Protein AF-A0A257AR77-F1 (afdb_monomer)

Nearest PDB structures (foldseek):
  7zli-assembly1_A  TM=6.800E-01  e=1.436E-01  Caenorhabditis elegans
  7zlh-assembly1_A  TM=7.516E-01  e=3.442E-01  Caenorhabditis elegans
  7zlj-assembly1_A  TM=3.768E-01  e=1.154E-01  Caenorhabditis elegans

Structure (mmCIF, N/CA/C/O backbone):
data_AF-A0A257AR77-F1
#
_entry.id   AF-A0A257AR77-F1
#
loop_
_atom_site.group_PDB
_atom_site.id
_atom_site.type_symbol
_atom_site.label_atom_id
_atom_site.label_alt_id
_atom_site.label_comp_id
_atom_site.label_asym_id
_atom_site.label_entity_id
_atom_site.label_seq_id
_atom_site.pdbx_PDB_ins_code
_atom_site.Cartn_x
_atom_site.Cartn_y
_atom_site.Cartn_z
_atom_site.occupancy
_atom_site.B_iso_or_equiv
_atom_site.auth_seq_id
_atom_site.auth_comp_id
_atom_site.auth_asym_id
_atom_site.auth_atom_id
_atom_site.pdbx_PDB_model_num
ATOM 1 N N . MET A 1 1 ? 0.655 13.328 -19.949 1.00 50.12 1 MET A N 1
ATOM 2 C CA . MET A 1 1 ? 2.064 13.568 -19.565 1.00 50.12 1 MET A CA 1
ATOM 3 C C . MET A 1 1 ? 2.937 12.771 -20.521 1.00 50.12 1 MET A C 1
ATOM 5 O O . MET A 1 1 ? 2.830 11.555 -20.526 1.00 50.12 1 MET A O 1
ATOM 9 N N . LEU A 1 2 ? 3.722 13.430 -21.378 1.00 54.78 2 LEU A N 1
ATOM 10 C CA . LEU A 1 2 ? 4.566 12.754 -22.373 1.00 54.78 2 LEU A CA 1
ATOM 11 C C . LEU A 1 2 ? 5.847 12.238 -21.695 1.00 54.78 2 LEU A C 1
ATOM 13 O O . LEU A 1 2 ? 6.834 12.958 -21.584 1.00 54.78 2 LEU A O 1
ATOM 17 N N . ASN A 1 3 ? 5.820 10.978 -21.252 1.00 62.72 3 ASN A N 1
ATOM 18 C CA . ASN A 1 3 ? 6.951 10.233 -20.671 1.00 62.72 3 ASN A CA 1
ATOM 19 C C . ASN A 1 3 ? 8.010 9.843 -21.728 1.00 62.72 3 ASN A C 1
ATOM 21 O O . ASN A 1 3 ? 8.467 8.706 -21.778 1.00 62.72 3 ASN A O 1
ATOM 25 N N . LEU A 1 4 ? 8.360 10.750 -22.643 1.00 64.25 4 LEU A N 1
ATOM 26 C CA . LEU A 1 4 ? 9.229 10.424 -23.780 1.00 64.25 4 LEU A CA 1
ATOM 27 C C . LEU A 1 4 ? 10.723 10.585 -23.484 1.00 64.25 4 LEU A C 1
ATOM 29 O O . LEU A 1 4 ? 11.527 9.911 -24.128 1.00 64.25 4 LEU A O 1
ATOM 33 N N . GLY A 1 5 ? 11.103 11.411 -22.502 1.00 71.50 5 GLY A N 1
ATOM 34 C CA . GLY A 1 5 ? 12.502 11.608 -22.098 1.00 71.50 5 GLY A CA 1
ATOM 35 C C . GLY A 1 5 ? 13.462 11.794 -23.286 1.00 71.50 5 GLY A C 1
ATOM 36 O O . GLY A 1 5 ? 13.094 12.335 -24.329 1.00 71.50 5 GLY A O 1
ATOM 37 N N . ALA A 1 6 ? 14.691 11.287 -23.162 1.00 66.19 6 ALA A N 1
ATOM 38 C CA . ALA A 1 6 ? 15.678 11.290 -24.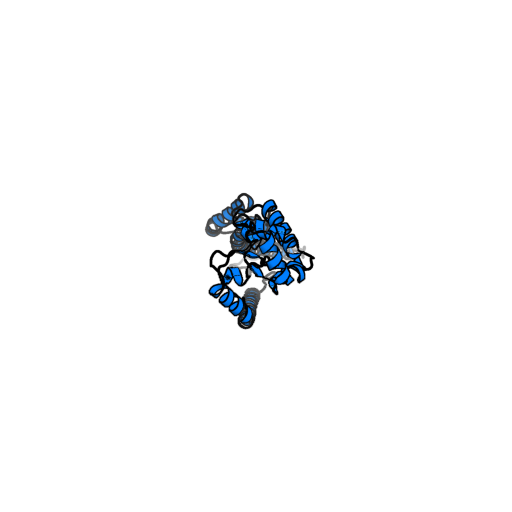250 1.00 66.19 6 ALA A CA 1
ATOM 39 C C . ALA A 1 6 ? 15.299 10.369 -25.433 1.00 66.19 6 ALA A C 1
ATOM 41 O O . ALA A 1 6 ? 15.779 10.555 -26.554 1.00 66.19 6 ALA A O 1
ATOM 42 N N . LEU A 1 7 ? 14.407 9.395 -25.212 1.00 77.44 7 LEU A N 1
ATOM 43 C CA . LEU A 1 7 ? 13.940 8.472 -26.251 1.00 77.44 7 LEU A CA 1
ATOM 44 C C . LEU A 1 7 ? 13.102 9.182 -27.321 1.00 77.44 7 LEU A C 1
ATOM 46 O O . LEU A 1 7 ? 13.004 8.667 -28.433 1.00 77.44 7 LEU A O 1
ATOM 50 N N . PHE A 1 8 ? 12.575 10.379 -27.031 1.00 78.00 8 PHE A N 1
ATOM 51 C CA . PHE A 1 8 ? 11.872 11.227 -27.998 1.00 78.00 8 PHE A CA 1
ATOM 52 C C . PHE A 1 8 ? 12.654 11.420 -29.302 1.00 78.00 8 PHE A C 1
ATOM 54 O O . PHE A 1 8 ? 12.087 11.331 -30.387 1.00 78.00 8 PHE A O 1
ATOM 61 N N . PHE A 1 9 ? 13.964 11.658 -29.199 1.00 79.88 9 PHE A N 1
ATOM 62 C CA . PHE A 1 9 ? 14.814 11.948 -30.355 1.00 79.88 9 PHE A CA 1
ATOM 63 C C . PHE A 1 9 ? 15.339 10.678 -31.031 1.00 79.88 9 PHE A C 1
ATOM 65 O O . PHE A 1 9 ? 15.527 10.646 -32.247 1.00 79.88 9 PHE A O 1
ATOM 72 N N . LEU A 1 10 ? 15.553 9.612 -30.256 1.00 84.00 10 LEU A N 1
ATOM 73 C CA . LEU A 1 10 ? 16.121 8.358 -30.753 1.00 84.00 10 LEU A CA 1
ATOM 74 C C . LEU A 1 10 ? 15.071 7.464 -31.420 1.00 84.00 10 LEU A C 1
ATOM 76 O O . LEU A 1 10 ? 15.381 6.775 -32.392 1.00 84.00 10 LEU A O 1
ATOM 80 N N . LEU A 1 11 ? 13.825 7.494 -30.945 1.00 88.19 11 LEU A N 1
ATOM 81 C CA . LEU A 1 11 ? 12.761 6.625 -31.438 1.00 88.19 11 LEU A CA 1
ATOM 82 C C . LEU A 1 11 ? 12.421 6.862 -32.924 1.00 88.19 11 LEU A C 1
ATOM 84 O O . LEU A 1 11 ? 12.428 5.880 -33.667 1.00 88.19 11 LEU A O 1
ATOM 88 N N . PRO A 1 12 ? 12.167 8.094 -33.416 1.00 89.19 12 PRO A N 1
ATOM 89 C CA . PRO A 1 12 ? 11.829 8.307 -34.825 1.00 89.19 12 PRO A CA 1
ATOM 90 C C . PRO A 1 12 ? 12.939 7.829 -35.764 1.00 89.19 12 PRO A C 1
ATOM 92 O O . PRO A 1 12 ? 12.675 7.173 -36.773 1.00 89.19 12 PRO A O 1
ATOM 95 N N . LEU A 1 13 ? 14.196 8.100 -35.400 1.00 87.19 13 LEU A N 1
ATOM 96 C CA . LEU A 1 13 ? 15.356 7.688 -36.181 1.00 87.19 13 LEU A CA 1
ATOM 97 C C . LEU A 1 13 ? 15.526 6.163 -36.174 1.00 87.19 13 LEU A C 1
ATOM 99 O O . LEU A 1 13 ? 15.672 5.557 -37.236 1.00 87.19 13 LEU A O 1
ATOM 103 N N . GLY A 1 14 ? 15.443 5.539 -34.999 1.00 85.88 14 GLY A N 1
ATOM 104 C CA . GLY A 1 14 ? 15.524 4.089 -34.836 1.00 85.88 14 GLY A CA 1
ATOM 105 C C . GLY A 1 14 ? 14.415 3.360 -35.582 1.00 85.88 14 GLY A C 1
ATOM 106 O O . GLY A 1 14 ? 14.674 2.395 -36.300 1.00 85.88 14 GLY A O 1
ATOM 107 N N . PHE A 1 15 ? 13.187 3.870 -35.500 1.00 89.94 15 PHE A N 1
ATOM 108 C CA . PHE A 1 15 ? 12.038 3.333 -36.219 1.00 89.94 15 PHE A CA 1
ATOM 109 C C . PHE A 1 15 ? 12.245 3.406 -37.737 1.00 89.94 15 PHE A C 1
ATOM 111 O O . PHE A 1 15 ? 12.123 2.387 -38.415 1.00 89.94 15 PHE A O 1
ATOM 118 N N . LEU A 1 16 ? 12.624 4.570 -38.280 1.00 90.12 16 LEU A N 1
ATOM 119 C CA . LEU A 1 16 ? 12.841 4.758 -39.723 1.00 90.12 16 LEU A CA 1
ATOM 120 C C . LEU A 1 16 ? 13.979 3.896 -40.283 1.00 90.12 16 LEU A C 1
ATOM 122 O O . LEU A 1 16 ? 13.919 3.487 -41.444 1.00 90.12 16 LEU A O 1
ATOM 126 N N . LYS A 1 17 ? 15.017 3.630 -39.484 1.00 88.00 17 LYS A N 1
ATOM 127 C CA . LYS A 1 17 ? 16.171 2.813 -39.892 1.00 88.00 17 LYS A CA 1
ATOM 128 C C . LYS A 1 17 ? 15.991 1.320 -39.649 1.00 88.00 17 LYS A C 1
ATOM 130 O O . LYS A 1 17 ? 16.752 0.525 -40.191 1.00 88.00 17 LYS A O 1
ATOM 135 N N . SER A 1 18 ? 14.962 0.930 -38.909 1.00 88.31 18 SER A N 1
ATOM 136 C CA . SER A 1 18 ? 14.670 -0.471 -38.638 1.00 88.31 18 SER A CA 1
ATOM 137 C C . SER A 1 18 ? 13.977 -1.172 -39.808 1.00 88.31 18 SER A C 1
ATOM 139 O O . SER A 1 18 ? 13.156 -0.604 -40.542 1.00 88.31 18 SER A O 1
ATOM 141 N N . ALA A 1 19 ? 14.273 -2.466 -39.954 1.00 87.81 19 ALA A N 1
ATOM 142 C CA . ALA A 1 19 ? 13.650 -3.325 -40.953 1.00 87.81 19 ALA A CA 1
ATOM 143 C C . ALA A 1 19 ? 12.115 -3.321 -40.823 1.00 87.81 19 ALA A C 1
ATOM 145 O O . ALA A 1 19 ? 11.563 -3.203 -39.727 1.00 87.81 19 ALA A O 1
ATOM 146 N N . ARG A 1 20 ? 11.401 -3.508 -41.944 1.00 89.00 20 ARG A N 1
ATOM 147 C CA . ARG A 1 20 ? 9.923 -3.507 -41.974 1.00 89.00 20 ARG A CA 1
ATOM 148 C C . ARG A 1 20 ? 9.318 -4.480 -40.956 1.00 89.00 20 ARG A C 1
ATOM 150 O O . ARG A 1 20 ? 8.348 -4.126 -40.300 1.00 89.00 20 ARG A O 1
ATOM 157 N N . ARG A 1 21 ? 9.914 -5.667 -40.789 1.00 88.50 21 ARG A N 1
ATOM 158 C CA . ARG A 1 21 ? 9.476 -6.670 -39.802 1.00 88.50 21 ARG A CA 1
ATOM 159 C C . ARG A 1 21 ? 9.545 -6.136 -38.365 1.00 88.50 21 ARG A C 1
ATOM 161 O O . ARG A 1 21 ? 8.566 -6.250 -37.641 1.00 88.50 21 ARG A O 1
ATOM 168 N N . ALA A 1 22 ? 10.651 -5.490 -37.990 1.00 86.31 22 ALA A N 1
ATOM 169 C CA . ALA A 1 22 ? 10.834 -4.906 -36.658 1.00 86.31 22 ALA A CA 1
ATOM 170 C C . ALA A 1 22 ? 9.856 -3.751 -36.394 1.00 86.31 22 ALA A C 1
ATOM 172 O O . ALA A 1 22 ? 9.274 -3.667 -35.318 1.00 86.31 22 ALA A O 1
ATOM 173 N N . ARG A 1 23 ? 9.604 -2.902 -37.401 1.00 91.19 23 ARG A N 1
ATOM 174 C CA . ARG A 1 23 ? 8.588 -1.845 -37.301 1.00 91.19 23 ARG A CA 1
ATOM 175 C C . ARG A 1 23 ? 7.192 -2.412 -37.069 1.00 91.19 23 ARG A C 1
ATOM 177 O O . ARG A 1 23 ? 6.511 -1.953 -36.164 1.00 91.19 23 ARG A O 1
ATOM 184 N N . VAL A 1 24 ? 6.784 -3.410 -37.858 1.00 92.81 24 VAL A N 1
ATOM 185 C CA . VAL A 1 24 ? 5.467 -4.058 -37.719 1.00 92.81 24 VAL A CA 1
ATOM 186 C C . VAL A 1 24 ? 5.322 -4.714 -36.345 1.00 92.81 24 VAL A C 1
ATOM 188 O O . VAL A 1 24 ? 4.290 -4.542 -35.708 1.00 92.81 24 VAL A O 1
ATOM 191 N N . PHE A 1 25 ? 6.367 -5.385 -35.856 1.00 92.69 25 PHE A N 1
ATOM 192 C CA . PHE A 1 25 ? 6.389 -5.964 -34.511 1.00 92.69 25 PHE A CA 1
ATOM 193 C C . PHE A 1 25 ? 6.273 -4.909 -33.396 1.00 92.69 25 PHE A C 1
ATOM 195 O O . PHE A 1 25 ? 5.660 -5.168 -32.368 1.00 92.69 25 PHE A O 1
ATOM 202 N N . TYR A 1 26 ? 6.826 -3.710 -33.600 1.00 93.12 26 TYR A N 1
ATOM 203 C CA . TYR A 1 26 ? 6.774 -2.614 -32.630 1.00 93.12 26 TYR A CA 1
ATOM 204 C C . TYR A 1 26 ? 5.416 -1.891 -32.576 1.00 93.12 26 TYR A C 1
ATOM 206 O O . TYR A 1 26 ? 5.071 -1.317 -31.542 1.00 93.12 26 TYR A O 1
ATOM 214 N N . LEU A 1 27 ? 4.626 -1.910 -33.658 1.00 93.38 27 LEU A N 1
ATOM 215 C CA . LEU A 1 27 ? 3.370 -1.148 -33.753 1.00 93.38 27 LEU A CA 1
ATOM 216 C C . LEU A 1 27 ? 2.380 -1.391 -32.597 1.00 93.38 27 LEU A C 1
ATOM 218 O O . LEU A 1 27 ? 1.857 -0.398 -32.093 1.00 93.38 27 LEU A O 1
ATOM 222 N N . PRO A 1 28 ? 2.135 -2.628 -32.118 1.00 93.94 28 PRO A N 1
ATOM 223 C CA . PRO A 1 28 ? 1.262 -2.856 -30.965 1.00 93.94 28 PRO A CA 1
ATOM 224 C C . PRO A 1 28 ? 1.742 -2.141 -29.694 1.00 93.94 28 PRO A C 1
ATOM 226 O O . PRO A 1 28 ? 0.934 -1.619 -28.935 1.00 93.94 28 PRO A O 1
ATOM 229 N N . PHE A 1 29 ? 3.054 -2.047 -29.475 1.00 92.38 29 PHE A N 1
ATOM 230 C CA . PHE A 1 29 ? 3.634 -1.383 -28.304 1.00 92.38 29 PHE A CA 1
ATOM 231 C C . PHE A 1 29 ? 3.566 0.139 -28.417 1.00 92.38 29 PHE A C 1
ATOM 233 O O . PHE A 1 29 ? 3.305 0.826 -27.431 1.00 92.38 29 PHE A O 1
ATOM 240 N N . LEU A 1 30 ? 3.751 0.675 -29.626 1.00 92.00 30 LEU A N 1
ATOM 241 C CA . LEU A 1 30 ? 3.503 2.091 -29.895 1.00 92.00 30 LEU A CA 1
ATOM 242 C C . LEU A 1 30 ? 2.022 2.440 -29.704 1.00 92.00 30 LEU A C 1
ATOM 244 O O . LEU A 1 30 ? 1.707 3.480 -29.133 1.00 92.00 30 LEU A O 1
ATOM 248 N N . LEU A 1 31 ? 1.118 1.555 -30.132 1.00 92.62 31 LEU A N 1
ATOM 249 C CA . LEU A 1 31 ? -0.313 1.696 -29.885 1.00 92.62 31 LEU A CA 1
ATOM 250 C C . LEU A 1 31 ? -0.611 1.700 -28.381 1.00 92.62 31 LEU A C 1
ATOM 252 O O . LEU A 1 31 ? -1.329 2.584 -27.926 1.00 92.62 31 LEU A O 1
ATOM 256 N N . LEU A 1 32 ? -0.019 0.788 -27.600 1.00 90.38 32 LEU A N 1
ATOM 257 C CA . LEU A 1 32 ? -0.147 0.782 -26.137 1.00 90.38 32 LEU A CA 1
ATOM 258 C C . LEU A 1 32 ? 0.319 2.102 -25.514 1.00 90.38 32 LEU A C 1
ATOM 260 O O . LEU A 1 32 ? -0.367 2.628 -24.643 1.00 90.38 32 LEU A O 1
ATOM 264 N N . PHE A 1 33 ? 1.433 2.673 -25.981 1.00 89.81 33 PHE A N 1
ATOM 2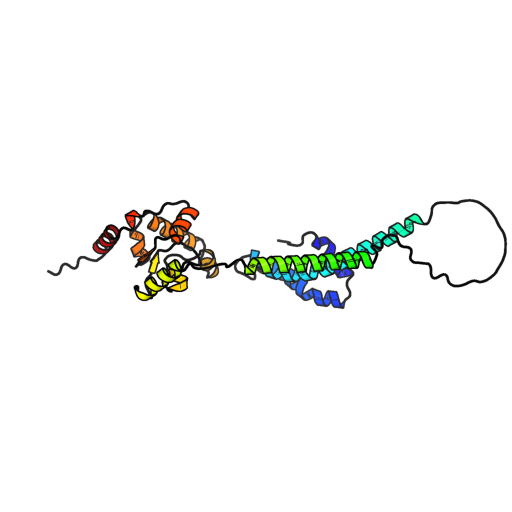65 C CA . PHE A 1 33 ? 1.893 3.989 -25.529 1.00 89.81 33 PHE A CA 1
ATOM 266 C C . PHE A 1 33 ? 0.883 5.095 -25.835 1.00 89.81 33 PHE A C 1
ATOM 268 O O . PHE A 1 33 ? 0.574 5.901 -24.957 1.00 89.81 33 PHE A O 1
ATOM 275 N N . VAL A 1 34 ? 0.354 5.139 -27.060 1.00 90.56 34 VAL A N 1
ATOM 276 C CA . VAL A 1 34 ? -0.656 6.134 -27.438 1.00 90.56 34 VAL A CA 1
ATOM 277 C C . VAL A 1 34 ? -1.893 5.964 -26.562 1.00 90.56 34 VAL A C 1
ATOM 279 O O . VAL A 1 34 ? -2.296 6.909 -25.890 1.00 90.56 34 VAL A O 1
ATOM 282 N N . LEU A 1 35 ? -2.442 4.752 -26.477 1.00 90.69 35 LEU A N 1
ATOM 283 C CA . LEU A 1 35 ? -3.621 4.468 -25.663 1.00 90.69 35 LEU A CA 1
ATOM 284 C C . LEU A 1 35 ? -3.402 4.836 -24.191 1.00 90.69 35 LEU A C 1
ATOM 286 O O . LEU A 1 35 ? -4.248 5.502 -23.608 1.00 90.69 35 LEU A O 1
ATOM 290 N N . ALA A 1 36 ? -2.254 4.497 -23.603 1.00 89.25 36 ALA A N 1
ATOM 291 C CA . ALA A 1 36 ? -1.936 4.818 -22.211 1.00 89.25 36 ALA A CA 1
ATOM 292 C C . ALA A 1 36 ? -1.730 6.323 -21.943 1.00 89.25 36 ALA A C 1
ATOM 294 O O . ALA A 1 36 ? -1.759 6.743 -20.787 1.00 89.25 36 ALA A O 1
ATOM 295 N N . ASN A 1 37 ? -1.553 7.159 -22.972 1.00 87.50 37 ASN A N 1
ATOM 296 C CA . ASN A 1 37 ? -1.551 8.618 -22.812 1.00 87.50 37 ASN A CA 1
ATOM 297 C C . ASN A 1 37 ? -2.961 9.230 -22.809 1.00 87.50 37 ASN A C 1
ATOM 299 O O . ASN A 1 37 ? -3.139 10.298 -22.226 1.00 87.50 37 ASN A O 1
ATOM 303 N N . PHE A 1 38 ? -3.941 8.579 -23.446 1.00 88.31 38 PHE A N 1
ATOM 304 C CA . PHE A 1 38 ? -5.292 9.127 -23.636 1.00 88.31 38 PHE A CA 1
ATOM 305 C C . PHE A 1 38 ? -6.376 8.416 -22.820 1.00 88.31 38 PHE A C 1
ATOM 307 O O . PHE A 1 38 ? -7.412 9.009 -22.534 1.00 88.31 38 PHE A O 1
ATOM 314 N N . VAL A 1 39 ? -6.149 7.165 -22.421 1.00 89.38 39 VAL A N 1
ATOM 315 C CA . VAL A 1 39 ? -7.108 6.335 -21.690 1.00 89.38 39 VAL A CA 1
ATOM 316 C C . VAL A 1 39 ? -6.550 6.011 -20.313 1.00 89.38 39 VAL A C 1
ATOM 318 O O . VAL A 1 39 ? -5.437 5.506 -20.178 1.00 89.38 39 VAL A O 1
ATOM 321 N N . LYS A 1 40 ? -7.335 6.286 -19.272 1.00 84.25 40 LYS A N 1
ATOM 322 C CA . LYS A 1 40 ? -7.028 5.912 -17.890 1.00 84.25 40 LYS A CA 1
ATOM 323 C C . LYS A 1 40 ? -7.493 4.473 -17.648 1.00 84.25 40 LYS A C 1
ATOM 325 O O . LYS A 1 40 ? -8.689 4.236 -17.514 1.00 84.25 40 LYS A O 1
ATOM 330 N N . PHE A 1 41 ? -6.555 3.524 -17.617 1.00 83.69 41 PHE A N 1
ATOM 331 C CA . PHE A 1 41 ? -6.870 2.092 -17.506 1.00 83.69 41 PHE A CA 1
ATOM 332 C C . PHE A 1 41 ? -7.085 1.615 -16.066 1.00 83.69 41 PHE A C 1
ATOM 334 O O . PHE A 1 41 ? -7.711 0.581 -15.857 1.00 83.69 41 PHE A O 1
ATOM 341 N N . GLN A 1 42 ? -6.575 2.350 -15.074 1.00 80.06 42 GLN A N 1
ATOM 342 C CA . GLN A 1 42 ? -6.751 2.042 -13.652 1.00 80.06 42 GLN A CA 1
ATOM 343 C C . GLN A 1 42 ? -7.280 3.275 -12.899 1.00 80.06 42 GLN A C 1
ATOM 345 O O . GLN A 1 42 ? -7.104 4.403 -13.369 1.00 80.06 42 GLN A O 1
ATOM 350 N N . PRO A 1 43 ? -7.928 3.110 -11.729 1.00 76.12 43 PRO A N 1
ATOM 351 C CA . PRO A 1 43 ? -8.472 4.223 -10.946 1.00 76.12 43 PRO A CA 1
ATOM 352 C C . PRO A 1 43 ? -7.447 5.310 -10.614 1.00 76.12 43 PRO A C 1
ATOM 354 O O . PRO A 1 43 ? -7.824 6.473 -10.451 1.00 76.12 43 PRO A O 1
ATOM 357 N N . TRP A 1 44 ? -6.156 4.981 -10.563 1.00 72.88 44 TRP A N 1
ATOM 358 C CA . TRP A 1 44 ? -5.072 5.934 -10.356 1.00 72.88 44 TRP A CA 1
ATOM 359 C C . TRP A 1 44 ? -4.410 6.297 -11.689 1.00 72.88 44 TRP A C 1
ATOM 361 O O . TRP A 1 44 ? -4.081 5.436 -12.492 1.00 72.88 44 TRP A O 1
ATOM 371 N N . CYS A 1 45 ? -4.228 7.587 -11.978 1.00 70.75 45 CYS A N 1
ATOM 372 C CA . CYS A 1 45 ? -3.678 8.014 -13.273 1.00 70.75 45 CYS A CA 1
ATOM 373 C C . CYS A 1 45 ? -2.216 7.583 -13.482 1.00 70.75 45 CYS A C 1
ATOM 375 O O . CYS A 1 45 ? -1.798 7.367 -14.618 1.00 70.75 45 CYS A O 1
ATOM 377 N N . PHE A 1 46 ? -1.451 7.433 -12.399 1.00 74.62 46 PHE A N 1
ATOM 378 C CA . PHE A 1 46 ? -0.048 7.026 -12.450 1.00 74.62 46 PHE A CA 1
ATOM 379 C C . PHE A 1 46 ? 0.126 5.536 -12.786 1.00 74.62 46 PHE A C 1
ATOM 381 O O . PHE A 1 46 ? 1.154 5.136 -13.328 1.00 74.62 46 PHE A O 1
ATOM 388 N N . ASP A 1 47 ? -0.901 4.714 -12.572 1.00 80.06 47 ASP A N 1
ATOM 389 C CA . ASP A 1 47 ? -0.859 3.277 -12.855 1.00 80.06 47 ASP A CA 1
ATOM 390 C C . ASP A 1 47 ? -0.719 2.939 -14.348 1.00 80.06 47 ASP A C 1
ATOM 392 O O . ASP A 1 47 ? -0.256 1.849 -14.700 1.00 80.06 47 ASP A O 1
ATOM 396 N N . ASN A 1 48 ? -1.021 3.889 -15.243 1.00 87.19 48 ASN A N 1
ATOM 397 C CA . ASN A 1 48 ? -0.718 3.755 -16.669 1.00 87.19 48 ASN A CA 1
ATOM 398 C C . ASN A 1 48 ? 0.789 3.527 -16.930 1.00 87.19 48 ASN A C 1
ATOM 400 O O . ASN A 1 48 ? 1.155 3.024 -17.994 1.00 87.19 48 ASN A O 1
ATOM 404 N N . TYR A 1 49 ? 1.666 3.810 -15.957 1.00 83.19 49 TYR A N 1
ATOM 405 C CA . TYR A 1 49 ? 3.094 3.489 -16.015 1.00 83.19 49 TYR A CA 1
ATOM 406 C C . TYR A 1 49 ? 3.390 2.007 -16.278 1.00 83.19 49 TYR A C 1
ATOM 408 O O . TYR A 1 49 ? 4.327 1.691 -17.011 1.00 83.19 49 TYR A O 1
ATOM 416 N N . LYS A 1 50 ? 2.543 1.088 -15.796 1.00 85.56 50 LYS A N 1
ATOM 417 C CA . LYS A 1 50 ? 2.681 -0.355 -16.071 1.00 85.56 50 LYS A CA 1
ATOM 418 C C . LYS A 1 50 ? 2.586 -0.659 -17.574 1.00 85.56 50 LYS A C 1
ATOM 420 O O . LYS A 1 50 ? 3.300 -1.518 -18.090 1.00 85.56 50 LYS A O 1
ATOM 425 N N . MET A 1 51 ? 1.761 0.096 -18.302 1.00 87.00 51 MET A N 1
ATOM 426 C CA . MET A 1 51 ? 1.630 -0.018 -19.760 1.00 87.00 51 MET A CA 1
ATOM 427 C C . MET A 1 51 ? 2.830 0.615 -20.475 1.00 87.00 51 MET A C 1
ATOM 429 O O . MET A 1 51 ? 3.347 0.049 -21.440 1.00 87.00 51 MET A O 1
ATOM 433 N N . PHE A 1 52 ? 3.331 1.745 -19.963 1.00 87.44 52 PHE A N 1
ATOM 434 C CA . PHE A 1 52 ? 4.527 2.394 -20.504 1.00 87.44 52 PHE A CA 1
ATOM 435 C C . PHE A 1 52 ? 5.785 1.530 -20.381 1.00 87.44 52 PHE A C 1
ATOM 437 O O . PHE A 1 52 ? 6.638 1.607 -21.262 1.00 87.44 52 PHE A O 1
ATOM 444 N N . LEU A 1 53 ? 5.884 0.663 -19.367 1.00 87.62 53 LEU A N 1
ATOM 445 C CA . LEU A 1 53 ? 7.020 -0.249 -19.193 1.00 87.62 53 LEU A CA 1
ATOM 446 C C . LEU A 1 53 ? 7.247 -1.150 -20.421 1.00 87.62 53 LEU A C 1
ATOM 448 O O . LEU A 1 53 ? 8.375 -1.295 -20.893 1.00 87.62 53 LEU A O 1
ATOM 452 N N . HIS A 1 54 ? 6.169 -1.696 -20.987 1.00 89.44 54 HIS A N 1
ATOM 453 C CA . HIS A 1 54 ? 6.222 -2.578 -22.157 1.00 89.44 54 HIS A CA 1
ATOM 454 C C . HIS A 1 54 ? 6.693 -1.829 -23.409 1.00 89.44 54 HIS A C 1
ATOM 456 O O . HIS A 1 54 ? 7.521 -2.321 -24.177 1.00 89.44 54 HIS A O 1
ATOM 462 N N . TRP A 1 55 ? 6.195 -0.606 -23.598 1.00 91.50 55 TRP A N 1
ATOM 463 C CA . TRP A 1 55 ? 6.646 0.270 -24.675 1.00 91.50 55 TRP A CA 1
ATOM 464 C C . TRP A 1 55 ? 8.112 0.684 -24.505 1.00 91.50 55 TRP A C 1
ATOM 466 O O . TRP A 1 55 ? 8.875 0.645 -25.475 1.00 91.50 55 TRP A O 1
ATOM 476 N N . HIS A 1 56 ? 8.530 1.039 -23.289 1.00 88.56 56 HIS A N 1
ATOM 477 C CA . HIS A 1 56 ? 9.909 1.413 -22.991 1.00 88.56 56 HIS A CA 1
ATOM 478 C C . HIS A 1 56 ? 10.884 0.276 -23.30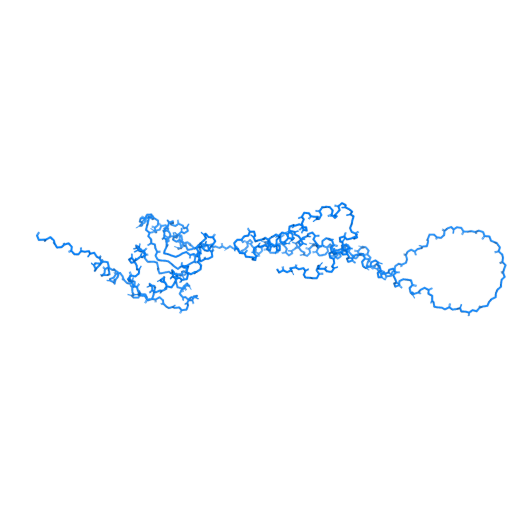0 1.00 88.56 56 HIS A C 1
ATOM 480 O O . HIS A 1 56 ? 11.885 0.523 -23.973 1.00 88.56 56 HIS A O 1
ATOM 486 N N . ALA A 1 57 ? 10.564 -0.958 -22.899 1.00 88.00 57 ALA A N 1
ATOM 487 C CA . ALA A 1 57 ? 11.415 -2.124 -23.127 1.00 88.00 57 ALA A CA 1
ATOM 488 C C . ALA A 1 57 ? 11.797 -2.296 -24.610 1.00 88.00 57 ALA A C 1
ATOM 490 O O . ALA A 1 57 ? 12.971 -2.474 -24.932 1.00 88.00 57 ALA A O 1
ATOM 491 N N . LEU A 1 58 ? 10.837 -2.163 -25.534 1.00 87.81 58 LEU A N 1
ATOM 492 C CA . LEU A 1 58 ? 11.133 -2.269 -26.969 1.00 87.81 58 LEU A CA 1
ATOM 493 C C . LEU A 1 58 ? 11.687 -0.983 -27.582 1.00 87.81 58 LEU A C 1
ATOM 495 O O . LEU A 1 58 ? 12.444 -1.028 -28.552 1.00 87.81 58 LEU A O 1
ATOM 499 N N . THR A 1 59 ? 11.338 0.173 -27.024 1.00 89.75 59 THR A N 1
ATOM 500 C CA . THR A 1 59 ? 11.847 1.461 -27.505 1.00 89.75 59 THR A CA 1
ATOM 501 C C . THR A 1 59 ? 13.355 1.577 -27.296 1.00 89.75 59 THR A C 1
ATOM 503 O O . THR A 1 59 ? 14.033 2.130 -28.157 1.00 89.75 59 THR A O 1
ATOM 506 N N . VAL A 1 60 ? 13.908 0.990 -26.227 1.00 88.12 60 VAL A N 1
ATOM 507 C CA . VAL A 1 60 ? 15.366 0.923 -26.009 1.00 88.12 60 VAL A CA 1
ATOM 508 C C . VAL A 1 60 ? 16.072 0.145 -27.129 1.00 88.12 60 VAL A C 1
ATOM 510 O O . VAL A 1 60 ? 17.144 0.552 -27.574 1.00 88.12 60 VAL A O 1
ATOM 513 N N . VAL A 1 61 ? 15.449 -0.913 -27.662 1.00 86.25 61 VAL A N 1
ATOM 514 C CA . VAL A 1 61 ? 15.993 -1.685 -28.795 1.00 86.25 61 VAL A CA 1
ATOM 515 C C . VAL A 1 61 ? 16.005 -0.856 -30.084 1.00 86.25 61 VAL A C 1
ATOM 517 O O . VAL A 1 61 ? 16.978 -0.876 -30.828 1.00 86.25 61 VAL A O 1
ATOM 520 N N . LEU A 1 62 ? 14.955 -0.078 -30.362 1.00 85.94 62 LEU A N 1
ATOM 521 C CA . LEU A 1 62 ? 14.962 0.830 -31.518 1.00 85.94 62 LEU A CA 1
ATOM 522 C C . LEU A 1 62 ? 15.938 1.997 -31.326 1.00 85.94 62 LEU A C 1
ATOM 524 O O . LEU A 1 62 ? 16.603 2.414 -32.276 1.00 85.94 62 LEU A O 1
ATOM 528 N N . ALA A 1 63 ? 16.051 2.513 -30.104 1.00 86.88 63 ALA A N 1
ATOM 529 C CA . ALA A 1 63 ? 16.989 3.574 -29.773 1.00 86.88 63 ALA A CA 1
ATOM 530 C C . ALA A 1 63 ? 18.448 3.127 -29.971 1.00 86.88 63 ALA A C 1
ATOM 532 O O . ALA A 1 63 ? 19.249 3.913 -30.473 1.00 86.88 63 ALA A O 1
ATOM 533 N N . SER A 1 64 ? 18.792 1.867 -29.674 1.00 84.00 64 SER A N 1
ATOM 534 C CA . SER A 1 64 ? 20.137 1.341 -29.942 1.00 84.00 64 SER A CA 1
ATOM 535 C C . SER A 1 64 ? 20.451 1.285 -31.443 1.00 84.00 64 SER A C 1
ATOM 537 O O . SER A 1 64 ? 21.543 1.681 -31.849 1.00 84.00 64 SER A O 1
ATOM 539 N N . VAL A 1 65 ? 19.477 0.915 -32.287 1.00 84.56 65 VAL A N 1
ATOM 540 C CA . VAL A 1 65 ? 19.606 0.987 -33.757 1.00 84.56 65 VAL A CA 1
ATOM 541 C C . VAL A 1 65 ? 19.849 2.427 -34.219 1.00 84.56 65 VAL A C 1
ATOM 543 O O . VAL A 1 65 ? 20.689 2.663 -35.089 1.00 84.56 65 VAL A O 1
ATOM 546 N N . ALA A 1 66 ? 19.146 3.400 -33.629 1.00 84.75 66 ALA A N 1
ATOM 547 C CA . ALA A 1 66 ? 19.334 4.817 -33.934 1.00 84.75 66 ALA A CA 1
ATOM 548 C C . ALA A 1 66 ? 20.759 5.284 -33.611 1.00 84.75 66 ALA A C 1
ATOM 550 O O . ALA A 1 66 ? 21.414 5.896 -34.455 1.00 84.75 66 ALA A O 1
ATOM 551 N N . ILE A 1 67 ? 21.246 4.961 -32.409 1.00 83.50 67 ILE A N 1
ATOM 552 C CA . ILE A 1 67 ? 22.593 5.312 -31.946 1.00 83.50 67 ILE A CA 1
ATOM 553 C C . ILE A 1 67 ? 23.650 4.677 -32.855 1.00 83.50 67 ILE A C 1
ATOM 555 O O . ILE A 1 67 ? 24.552 5.376 -33.316 1.00 83.50 67 ILE A O 1
ATOM 559 N N . PHE A 1 68 ? 23.510 3.387 -33.174 1.00 81.56 68 PHE A N 1
ATOM 560 C CA . PHE A 1 68 ? 24.436 2.682 -34.062 1.00 81.56 68 PHE A CA 1
ATOM 561 C C . PHE A 1 68 ? 24.497 3.328 -35.452 1.00 81.56 68 PHE A C 1
ATOM 563 O O . PHE A 1 68 ? 25.576 3.556 -35.995 1.00 81.56 68 PHE A O 1
ATOM 570 N N . TRP A 1 69 ? 23.341 3.698 -36.010 1.00 81.25 69 TRP A N 1
ATOM 571 C CA . TRP A 1 69 ? 23.275 4.364 -37.309 1.00 81.25 69 TRP A CA 1
ATOM 572 C C . TRP A 1 69 ? 23.941 5.749 -37.307 1.00 81.25 69 TRP A C 1
ATOM 574 O O . TRP A 1 69 ? 24.625 6.108 -38.268 1.00 81.25 69 TRP A O 1
ATOM 584 N N . VAL A 1 70 ? 23.755 6.538 -36.241 1.00 82.12 70 VAL A N 1
ATOM 585 C CA . VAL A 1 70 ? 24.419 7.846 -36.097 1.00 82.12 70 VAL A CA 1
ATOM 586 C C . VAL A 1 70 ? 25.930 7.669 -35.977 1.00 82.12 70 VAL A C 1
ATOM 588 O O . VAL A 1 70 ? 26.669 8.376 -36.662 1.00 82.12 70 VAL A O 1
ATOM 591 N N . ALA A 1 71 ? 26.386 6.716 -35.161 1.00 76.94 71 ALA A N 1
ATOM 592 C CA . ALA A 1 71 ? 27.805 6.429 -34.972 1.00 76.94 71 ALA A CA 1
ATOM 593 C C . ALA A 1 71 ? 28.495 6.047 -36.294 1.00 76.94 71 ALA A C 1
ATOM 595 O O . ALA A 1 71 ? 29.525 6.630 -36.633 1.00 76.94 71 ALA A O 1
ATOM 596 N N . ASP A 1 72 ? 27.884 5.164 -37.092 1.00 75.31 72 ASP A N 1
ATOM 597 C CA . ASP A 1 72 ? 28.388 4.792 -38.422 1.00 75.31 72 ASP A CA 1
ATOM 598 C C . ASP A 1 72 ? 28.475 6.004 -39.371 1.00 75.31 72 ASP A C 1
ATOM 600 O O . ASP A 1 72 ? 29.468 6.213 -40.070 1.00 75.31 72 ASP A O 1
ATOM 604 N N . ARG A 1 73 ? 27.463 6.881 -39.364 1.00 74.06 73 ARG A N 1
ATOM 605 C CA . ARG A 1 73 ? 27.434 8.074 -40.227 1.00 74.06 73 ARG A CA 1
ATOM 606 C C . ARG A 1 73 ? 28.448 9.142 -39.846 1.00 74.06 73 ARG A C 1
ATOM 608 O O . ARG A 1 73 ? 29.008 9.775 -40.742 1.00 74.06 73 ARG A O 1
ATOM 615 N N . VAL A 1 74 ? 28.658 9.374 -38.554 1.00 73.19 74 VAL A N 1
ATOM 616 C CA . VAL A 1 74 ? 29.684 10.309 -38.074 1.00 73.19 74 VAL A CA 1
ATOM 617 C C . VAL A 1 74 ? 31.072 9.759 -38.395 1.00 73.19 74 VAL A C 1
ATOM 619 O O . VAL A 1 74 ? 31.898 10.495 -38.936 1.00 73.19 74 VAL A O 1
ATOM 622 N N . GLY A 1 75 ? 31.293 8.457 -38.190 1.00 62.84 75 GLY A N 1
ATOM 623 C CA . GLY A 1 75 ? 32.567 7.819 -38.513 1.00 62.84 75 GLY A CA 1
ATOM 624 C C . GLY A 1 75 ? 32.924 7.877 -40.001 1.00 62.84 75 GLY A C 1
ATOM 625 O O . GLY A 1 75 ? 34.049 8.224 -40.363 1.00 62.84 75 GLY A O 1
ATOM 626 N N . ASN A 1 76 ? 31.937 7.661 -40.874 1.00 57.22 76 ASN A N 1
ATOM 627 C CA . ASN A 1 76 ? 32.115 7.750 -42.325 1.00 57.22 76 ASN A CA 1
ATOM 628 C C . ASN A 1 76 ? 32.396 9.182 -42.829 1.00 57.22 76 ASN A C 1
ATOM 630 O O . ASN A 1 76 ? 33.030 9.352 -43.868 1.00 57.22 76 ASN A O 1
ATOM 634 N N . ARG A 1 77 ? 31.959 10.227 -42.109 1.00 54.91 77 ARG A N 1
ATOM 635 C CA . ARG A 1 77 ? 32.222 11.633 -42.478 1.00 54.91 77 ARG A CA 1
ATOM 636 C C . ARG A 1 77 ? 33.606 12.114 -42.054 1.00 54.91 77 ARG A C 1
ATOM 638 O O . ARG A 1 77 ? 34.239 12.847 -42.806 1.00 54.91 77 ARG A O 1
ATOM 645 N N . VAL A 1 78 ? 34.088 11.693 -40.887 1.00 51.97 78 VAL A N 1
ATOM 646 C CA . VAL A 1 78 ? 35.424 12.084 -40.407 1.00 51.97 78 VAL A CA 1
ATOM 647 C C . VAL A 1 78 ? 36.528 11.368 -41.193 1.00 51.97 78 VAL A C 1
ATOM 649 O O . VAL A 1 78 ? 37.529 11.993 -41.531 1.00 51.97 78 VAL A O 1
ATOM 652 N N . GLY A 1 79 ? 36.313 10.115 -41.614 1.00 46.59 79 GLY A N 1
ATOM 653 C CA . GLY A 1 79 ? 37.248 9.407 -42.502 1.00 46.59 79 GLY A CA 1
ATOM 654 C C . GLY A 1 79 ? 37.415 10.048 -43.889 1.00 46.59 79 GLY A C 1
ATOM 655 O O . GLY A 1 79 ? 38.489 9.963 -44.478 1.00 46.59 79 GLY A O 1
ATOM 656 N N . ALA A 1 80 ? 36.388 10.741 -44.393 1.00 49.94 80 ALA A N 1
ATOM 657 C CA . ALA A 1 80 ? 36.452 11.459 -45.668 1.00 49.94 80 ALA A CA 1
ATOM 658 C C . ALA A 1 80 ? 37.191 12.812 -45.573 1.00 49.94 80 ALA A C 1
ATOM 660 O O . ALA A 1 80 ? 37.725 13.280 -46.574 1.00 49.94 80 ALA A O 1
ATOM 661 N N . GLY A 1 81 ? 37.256 13.430 -44.387 1.00 41.69 81 GLY A N 1
ATOM 662 C CA . GLY A 1 81 ? 37.917 14.727 -44.171 1.00 41.69 81 GLY A CA 1
ATOM 663 C C . GLY A 1 81 ? 39.436 14.656 -43.968 1.00 41.69 81 GLY A C 1
ATOM 664 O O . GLY A 1 81 ? 40.117 15.664 -44.114 1.00 41.69 81 GLY A O 1
ATOM 665 N N . VAL A 1 82 ? 39.984 13.475 -43.665 1.00 48.00 82 VAL A N 1
ATOM 666 C CA . VAL A 1 82 ? 41.424 13.269 -43.394 1.00 48.00 82 VAL A CA 1
ATOM 667 C C . VAL A 1 82 ? 42.216 12.902 -44.670 1.00 48.00 82 VAL A C 1
ATOM 669 O O . VAL A 1 82 ? 43.439 12.810 -44.649 1.00 48.00 82 VAL A O 1
ATOM 672 N N . GLY A 1 83 ? 41.543 12.724 -45.815 1.00 46.62 83 GLY A N 1
ATOM 673 C CA . GLY A 1 83 ? 42.138 12.200 -47.053 1.00 46.62 83 GLY A CA 1
ATOM 674 C C . GLY A 1 83 ? 42.660 13.209 -48.084 1.00 46.62 83 GLY A C 1
ATOM 675 O O . GLY A 1 83 ? 43.155 12.774 -49.120 1.00 46.62 83 GLY A O 1
ATOM 676 N N . THR A 1 84 ? 42.569 14.524 -47.870 1.00 42.59 84 THR A N 1
ATOM 677 C CA . THR A 1 84 ? 42.985 15.510 -48.890 1.00 42.59 84 THR A CA 1
ATOM 678 C C . THR A 1 84 ? 43.654 16.729 -48.266 1.00 42.59 84 THR A C 1
ATOM 680 O O . THR A 1 84 ? 43.019 17.752 -48.026 1.00 42.59 84 THR A O 1
ATOM 683 N N . GLY A 1 85 ? 44.959 16.625 -48.025 1.00 39.09 85 GLY A N 1
ATOM 684 C CA . GLY A 1 85 ? 45.796 17.753 -47.632 1.00 39.09 85 GLY A CA 1
ATOM 685 C C . GLY A 1 85 ? 47.259 17.487 -47.964 1.00 39.09 85 GLY A C 1
ATOM 686 O O . GLY A 1 85 ? 47.980 16.943 -47.138 1.00 39.09 85 GLY A O 1
ATOM 687 N N . GLY A 1 86 ? 47.694 17.870 -49.169 1.00 32.66 86 GLY A N 1
ATOM 688 C CA . GLY A 1 86 ? 49.118 17.995 -49.492 1.00 32.66 86 GLY A CA 1
ATOM 689 C C . GLY A 1 86 ? 49.490 17.643 -50.933 1.00 32.66 86 GLY A C 1
ATOM 690 O O . GLY A 1 86 ? 49.506 16.472 -51.292 1.00 32.66 86 GLY A O 1
ATOM 691 N N . GLY A 1 87 ? 49.871 18.658 -51.717 1.00 29.58 87 GLY A N 1
ATOM 692 C CA . GLY A 1 87 ? 50.764 18.489 -52.871 1.00 29.58 87 GLY A CA 1
ATOM 693 C C . GLY A 1 87 ? 50.223 18.960 -54.221 1.00 29.58 87 GLY A C 1
ATOM 694 O O . GLY A 1 87 ? 49.838 18.148 -55.054 1.00 29.58 87 GLY A O 1
ATOM 695 N N . ALA A 1 88 ? 50.270 20.270 -54.472 1.00 32.97 88 ALA A N 1
ATOM 696 C CA . ALA A 1 88 ? 50.356 20.800 -55.832 1.00 32.97 88 ALA A CA 1
ATOM 697 C C . ALA A 1 88 ? 51.823 20.727 -56.304 1.00 32.97 88 ALA A C 1
ATOM 699 O O . ALA A 1 88 ? 52.699 21.192 -55.578 1.00 32.97 88 ALA A O 1
ATOM 700 N N . GLY A 1 89 ? 52.093 20.179 -57.500 1.00 28.39 89 GLY A N 1
ATOM 701 C CA . GLY A 1 89 ? 53.420 20.276 -58.131 1.00 28.39 89 GLY A CA 1
ATOM 702 C C . GLY A 1 89 ? 53.791 19.223 -59.195 1.00 28.39 89 GLY A C 1
ATOM 703 O O . GLY A 1 89 ? 54.455 18.254 -58.872 1.00 28.39 89 GLY A O 1
ATOM 704 N N . VAL A 1 90 ? 53.425 19.490 -60.459 1.00 30.92 90 VAL A N 1
ATOM 705 C CA . VAL A 1 90 ? 54.238 19.356 -61.702 1.00 30.92 90 VAL A CA 1
ATOM 706 C C . VAL A 1 90 ? 54.756 17.974 -62.216 1.00 30.92 90 VAL A C 1
ATOM 708 O O . VAL A 1 90 ? 55.683 17.386 -61.682 1.00 30.92 90 VAL A O 1
ATOM 711 N N . SER A 1 91 ? 54.259 17.640 -63.426 1.00 27.52 91 SER A N 1
ATOM 712 C CA . SER A 1 91 ? 54.925 17.077 -64.636 1.00 27.52 91 SER A CA 1
ATOM 713 C C . SER A 1 91 ? 55.168 15.565 -64.866 1.00 27.52 91 SER A C 1
ATOM 715 O O . SER A 1 91 ? 56.068 14.957 -64.305 1.00 27.52 91 SER A O 1
ATOM 717 N N . ALA A 1 92 ? 54.444 15.083 -65.893 1.00 30.98 92 ALA A N 1
ATOM 718 C CA . ALA A 1 92 ? 54.825 14.270 -67.068 1.00 30.98 92 ALA A CA 1
ATOM 719 C C . ALA A 1 92 ? 55.448 12.859 -66.953 1.00 30.98 92 ALA A C 1
ATOM 721 O O . ALA A 1 92 ? 56.539 12.675 -66.431 1.00 30.98 92 ALA A O 1
ATOM 722 N N . GLY A 1 93 ? 54.840 11.922 -67.705 1.00 26.53 93 GLY A N 1
ATOM 723 C CA . GLY A 1 93 ? 55.583 10.942 -68.513 1.00 26.53 93 GLY A CA 1
ATOM 724 C C . GLY A 1 93 ? 55.195 9.463 -68.371 1.00 26.53 93 GLY A C 1
ATOM 725 O O . GLY A 1 93 ? 55.746 8.776 -67.529 1.00 26.53 93 GLY A O 1
ATOM 726 N N . GLY A 1 94 ? 54.360 8.967 -69.298 1.00 26.81 94 GLY A N 1
ATOM 727 C CA . GLY A 1 94 ? 54.520 7.657 -69.961 1.00 26.81 94 GLY A CA 1
ATOM 728 C C . GLY A 1 94 ? 54.185 6.345 -69.223 1.00 26.81 94 GLY A C 1
ATOM 729 O O . GLY A 1 94 ? 54.613 6.098 -68.106 1.00 26.81 94 GLY A O 1
ATOM 730 N N . GLY A 1 95 ? 53.544 5.421 -69.954 1.00 25.95 95 GLY A N 1
ATOM 731 C CA . GLY A 1 95 ? 53.756 3.976 -69.775 1.00 25.95 95 GLY A CA 1
ATOM 732 C C . GLY A 1 95 ? 52.559 3.150 -69.294 1.00 25.95 95 GLY A C 1
ATOM 733 O O . GLY A 1 95 ? 52.144 3.218 -68.146 1.00 25.95 95 GLY A O 1
ATOM 734 N N . ALA A 1 96 ? 52.048 2.302 -70.185 1.00 33.19 96 ALA A N 1
ATOM 735 C CA . ALA A 1 96 ? 51.029 1.287 -69.936 1.00 33.19 96 ALA A CA 1
ATOM 736 C C . ALA A 1 96 ? 51.505 0.143 -69.014 1.00 33.19 96 ALA A C 1
ATOM 738 O O . ALA A 1 96 ? 52.635 -0.312 -69.169 1.00 33.19 96 ALA A O 1
ATOM 739 N N . ARG A 1 97 ? 50.607 -0.422 -68.185 1.00 28.73 97 ARG A N 1
ATOM 740 C CA . ARG A 1 97 ? 50.239 -1.865 -68.110 1.00 28.73 97 ARG A CA 1
ATOM 741 C C . ARG A 1 97 ? 49.470 -2.208 -66.822 1.00 28.73 97 ARG A C 1
ATOM 743 O O . ARG A 1 97 ? 49.522 -1.486 -65.839 1.00 28.73 97 ARG A O 1
ATOM 750 N N . GLY A 1 98 ? 48.707 -3.302 -66.910 1.00 29.61 98 GLY A N 1
ATOM 751 C CA . GLY A 1 98 ? 47.660 -3.748 -65.986 1.00 29.61 98 GLY A CA 1
ATOM 752 C C . GLY A 1 98 ? 48.068 -4.053 -64.542 1.00 29.61 98 GLY A C 1
ATOM 753 O O . GLY A 1 98 ? 49.241 -4.169 -64.207 1.00 29.61 98 GLY A O 1
ATOM 754 N N . GLY A 1 99 ? 47.055 -4.265 -63.699 1.00 26.53 99 GLY A N 1
ATOM 755 C CA . GLY A 1 99 ? 47.249 -4.764 -62.342 1.00 26.53 99 GLY A CA 1
ATOM 756 C C . GLY A 1 99 ? 46.016 -4.623 -61.457 1.00 26.53 99 GLY A C 1
ATOM 757 O O . GLY A 1 99 ? 45.733 -3.537 -60.978 1.00 26.53 99 GLY A O 1
ATOM 758 N N . ALA A 1 100 ? 45.332 -5.751 -61.253 1.00 30.22 100 ALA A N 1
ATOM 759 C CA . ALA A 1 100 ? 44.629 -6.178 -60.040 1.00 30.22 100 ALA A CA 1
ATOM 760 C C . ALA A 1 100 ? 43.712 -5.181 -59.297 1.00 30.22 100 ALA A C 1
ATOM 762 O O . ALA A 1 100 ? 44.145 -4.198 -58.703 1.00 30.22 100 ALA A O 1
ATOM 763 N N . GLY A 1 101 ? 42.430 -5.557 -59.205 1.00 39.22 101 GLY A N 1
ATOM 764 C CA . GLY A 1 101 ? 41.449 -4.929 -58.328 1.00 39.22 101 GLY A CA 1
ATOM 765 C C . GLY A 1 101 ? 41.953 -4.813 -56.890 1.00 39.22 101 GLY A C 1
ATOM 766 O O . GLY A 1 101 ? 42.093 -5.800 -56.167 1.00 39.22 101 GLY A O 1
ATOM 767 N N . THR A 1 102 ? 42.190 -3.583 -56.459 1.00 32.88 102 THR A N 1
ATOM 768 C CA . THR A 1 102 ? 42.467 -3.259 -55.069 1.00 32.88 102 THR A CA 1
ATOM 769 C C . THR A 1 102 ? 41.138 -3.144 -54.336 1.00 32.88 102 THR A C 1
ATOM 771 O O . THR A 1 102 ? 40.458 -2.121 -54.335 1.00 32.88 102 THR A O 1
ATOM 774 N N . ARG A 1 103 ? 40.765 -4.252 -53.690 1.00 39.59 103 ARG A N 1
ATOM 775 C CA . ARG A 1 103 ? 39.801 -4.304 -52.587 1.00 39.59 103 ARG A CA 1
ATOM 776 C C . ARG A 1 103 ? 40.350 -3.401 -51.475 1.00 39.59 103 ARG A C 1
ATOM 778 O O . ARG A 1 103 ? 41.138 -3.833 -50.636 1.00 39.59 103 ARG A O 1
ATOM 785 N N . GLY A 1 104 ? 40.038 -2.111 -51.575 1.00 33.53 104 GLY A N 1
ATOM 786 C CA . GLY A 1 104 ? 40.527 -1.060 -50.694 1.00 33.53 104 GLY A CA 1
ATOM 787 C C . GLY A 1 104 ? 40.133 -1.351 -49.254 1.00 33.53 104 GLY A C 1
ATOM 788 O O . GLY A 1 104 ? 38.956 -1.355 -48.909 1.00 33.53 104 GLY A O 1
ATOM 789 N N . LYS A 1 105 ? 41.152 -1.636 -48.445 1.00 37.84 105 LYS A N 1
ATOM 790 C CA . LYS A 1 105 ? 41.096 -1.879 -47.005 1.00 37.84 105 LYS A CA 1
ATOM 791 C C . LYS A 1 105 ? 40.253 -0.809 -46.303 1.00 37.84 105 LYS A C 1
ATOM 793 O O . LYS A 1 105 ? 40.591 0.371 -46.326 1.00 37.84 105 LYS A O 1
ATOM 798 N N . GLN A 1 106 ? 39.190 -1.260 -45.652 1.00 37.25 106 GLN A N 1
ATOM 799 C CA . GLN A 1 106 ? 38.343 -0.495 -44.746 1.00 37.25 106 GLN A CA 1
ATOM 800 C C . GLN A 1 106 ? 39.194 -0.101 -43.521 1.00 37.25 106 GLN A C 1
ATOM 802 O O . GLN A 1 106 ? 39.491 -0.942 -42.678 1.00 37.25 106 GLN A O 1
ATOM 807 N N . LYS A 1 107 ? 39.697 1.141 -43.480 1.00 40.38 107 LYS A N 1
ATOM 808 C CA . LYS A 1 107 ? 40.613 1.620 -42.430 1.00 40.38 107 LYS A CA 1
ATOM 809 C C . LYS A 1 107 ? 39.851 2.187 -41.226 1.00 40.38 107 LYS A C 1
ATOM 811 O O . LYS A 1 107 ? 39.275 3.268 -41.281 1.00 40.38 107 LYS A O 1
ATOM 816 N N . GLU A 1 108 ? 39.869 1.380 -40.171 1.00 48.47 108 GLU A N 1
ATOM 817 C CA . GLU A 1 108 ? 39.945 1.665 -38.729 1.00 48.47 108 GLU A CA 1
ATOM 818 C C . GLU A 1 108 ? 40.098 3.136 -38.283 1.00 48.47 108 GLU A C 1
ATOM 820 O O . GLU A 1 108 ? 41.207 3.585 -38.009 1.00 48.47 108 GLU A O 1
ATOM 825 N N . PHE A 1 109 ? 39.002 3.880 -38.085 1.00 43.09 109 PHE A N 1
ATOM 826 C CA . PHE A 1 109 ? 39.089 5.095 -37.247 1.00 43.09 109 PHE A CA 1
ATOM 827 C C . PHE A 1 109 ? 37.924 5.343 -36.274 1.00 43.09 109 PHE A C 1
ATOM 829 O O . PHE A 1 109 ? 37.932 6.324 -35.544 1.00 43.09 109 PHE A O 1
ATOM 836 N N . TYR A 1 110 ? 36.960 4.420 -36.175 1.00 48.56 110 TYR A N 1
ATOM 837 C CA . TYR A 1 110 ? 35.913 4.435 -35.131 1.00 48.56 110 TYR A CA 1
ATOM 838 C C . TYR A 1 110 ? 35.548 3.042 -34.618 1.00 48.56 110 TYR A C 1
ATOM 840 O O . TYR A 1 110 ? 34.497 2.842 -34.011 1.00 48.56 110 TYR A O 1
ATOM 848 N N . ALA A 1 111 ? 36.392 2.047 -34.874 1.00 48.56 111 ALA A N 1
ATOM 849 C CA . ALA A 1 111 ? 36.151 0.723 -34.344 1.00 48.56 111 ALA A CA 1
ATOM 850 C C . ALA A 1 111 ? 36.612 0.728 -32.887 1.00 48.56 111 ALA A C 1
ATOM 852 O O . ALA A 1 111 ? 37.779 0.474 -32.610 1.00 48.56 111 ALA A O 1
ATOM 853 N N . VAL A 1 112 ? 35.693 0.951 -31.940 1.00 53.00 112 VAL A N 1
ATOM 854 C CA . VAL A 1 112 ? 35.766 0.122 -30.733 1.00 53.00 112 VAL A CA 1
ATOM 855 C C . VAL A 1 112 ? 35.880 -1.297 -31.288 1.00 53.00 112 VAL A C 1
ATOM 857 O O . VAL A 1 112 ? 34.977 -1.694 -32.035 1.00 53.00 112 VAL A O 1
ATOM 860 N N . PRO A 1 113 ? 37.002 -2.008 -31.074 1.00 63.31 113 PRO A N 1
ATOM 861 C CA . PRO A 1 113 ? 37.173 -3.330 -31.650 1.00 63.31 113 PRO A CA 1
ATOM 862 C C . PRO A 1 113 ? 35.914 -4.134 -31.345 1.00 63.31 113 PRO A C 1
ATOM 864 O O . PRO A 1 113 ? 35.392 -4.030 -30.235 1.00 63.31 113 PRO A O 1
ATOM 867 N N . VAL A 1 114 ? 35.388 -4.902 -32.301 1.00 63.41 114 VAL A N 1
ATOM 868 C CA . VAL A 1 114 ? 34.180 -5.712 -32.051 1.00 63.41 114 VAL A CA 1
ATOM 869 C C . VAL A 1 114 ? 34.362 -6.547 -30.777 1.00 63.41 114 VAL A C 1
ATOM 871 O O . VAL A 1 114 ? 33.424 -6.697 -30.005 1.00 63.41 114 VAL A O 1
ATOM 874 N N . SER A 1 115 ? 35.598 -6.970 -30.497 1.00 63.62 115 SER A N 1
ATOM 875 C CA . SER A 1 115 ? 36.026 -7.583 -29.240 1.00 63.62 115 SER A CA 1
ATOM 876 C C . SER A 1 115 ? 35.856 -6.698 -27.997 1.00 63.62 115 SER A C 1
ATOM 878 O O . SER A 1 115 ? 35.398 -7.203 -26.983 1.00 63.62 115 SER A O 1
ATOM 880 N N . VAL A 1 116 ? 36.167 -5.400 -28.044 1.00 71.19 116 VAL A N 1
ATOM 881 C CA . VAL A 1 116 ? 35.969 -4.456 -26.927 1.00 71.19 116 VAL A CA 1
ATOM 882 C C . VAL A 1 116 ? 34.488 -4.149 -26.712 1.00 71.19 116 VAL A C 1
ATOM 884 O O . VAL A 1 116 ? 34.035 -4.158 -25.574 1.00 71.19 116 VAL A O 1
ATOM 887 N N . ALA A 1 117 ? 33.703 -3.931 -27.772 1.00 68.25 117 ALA A N 1
ATOM 888 C CA . ALA A 1 117 ? 32.259 -3.712 -27.639 1.00 68.25 117 ALA A CA 1
ATOM 889 C C . ALA A 1 117 ? 31.556 -4.966 -27.095 1.00 68.25 117 ALA A C 1
ATOM 891 O O . ALA A 1 117 ? 30.719 -4.876 -26.198 1.00 68.25 117 ALA A O 1
ATOM 892 N N . PHE A 1 118 ? 31.948 -6.141 -27.593 1.00 72.06 118 PHE A N 1
ATOM 893 C CA . PHE A 1 118 ? 31.507 -7.431 -27.074 1.00 72.06 118 PHE A CA 1
ATOM 894 C C . PHE A 1 118 ? 31.897 -7.606 -25.603 1.00 72.06 118 PHE A C 1
ATOM 896 O O . PHE A 1 118 ? 31.054 -7.980 -24.797 1.00 72.06 118 PHE A O 1
ATOM 903 N N . LEU A 1 119 ? 33.133 -7.261 -25.231 1.00 78.38 119 LEU A N 1
ATOM 904 C CA . LEU A 1 119 ? 33.607 -7.337 -23.850 1.00 78.38 119 LEU A CA 1
ATOM 905 C C . LEU A 1 119 ? 32.828 -6.394 -22.929 1.00 78.38 119 LEU A C 1
ATOM 907 O O . LEU A 1 119 ? 32.425 -6.821 -21.856 1.00 78.38 119 LEU A O 1
ATOM 911 N N . VAL A 1 120 ? 32.532 -5.162 -23.351 1.00 80.25 120 VAL A N 1
ATOM 912 C CA . VAL A 1 120 ? 31.689 -4.231 -22.580 1.00 80.25 120 VAL A CA 1
ATOM 913 C C . VAL A 1 120 ? 30.289 -4.803 -22.372 1.00 80.25 120 VAL A C 1
ATOM 915 O O . VAL A 1 120 ? 29.801 -4.795 -21.248 1.00 80.25 120 VAL A O 1
ATOM 918 N N . VAL A 1 121 ? 29.651 -5.345 -23.416 1.00 81.94 121 VAL A N 1
ATOM 919 C CA . VAL A 1 121 ? 28.323 -5.971 -23.291 1.00 81.94 121 VAL A CA 1
ATOM 920 C C . VAL A 1 121 ? 28.370 -7.165 -22.343 1.00 81.94 121 VAL A C 1
ATOM 922 O O . VAL A 1 121 ? 27.531 -7.253 -21.454 1.00 81.94 121 VAL A O 1
ATOM 925 N N . VAL A 1 122 ? 29.366 -8.042 -22.480 1.00 83.38 122 VAL A N 1
ATOM 926 C CA . VAL A 1 122 ? 29.564 -9.185 -21.579 1.00 83.38 122 VAL A CA 1
ATOM 927 C C . VAL A 1 122 ? 29.765 -8.703 -20.142 1.00 83.38 122 VAL A C 1
ATOM 929 O O . VAL A 1 122 ? 29.080 -9.188 -19.248 1.00 83.38 122 VAL A O 1
ATOM 932 N N . CYS A 1 123 ? 30.621 -7.709 -19.906 1.00 90.25 123 CYS A N 1
ATOM 933 C CA . CYS A 1 123 ? 30.832 -7.124 -18.584 1.00 90.25 123 CYS A CA 1
ATOM 934 C C . CYS A 1 123 ? 29.548 -6.508 -18.015 1.00 90.25 123 CYS A C 1
ATOM 936 O O . CYS A 1 123 ? 29.240 -6.745 -16.852 1.00 90.25 123 CYS A O 1
ATOM 938 N N . CYS A 1 124 ? 28.770 -5.770 -18.811 1.00 86.75 124 CYS A N 1
ATOM 939 C CA . CYS A 1 124 ? 27.488 -5.211 -18.383 1.00 86.75 124 CYS A CA 1
ATOM 940 C C . CYS A 1 124 ? 26.469 -6.309 -18.061 1.00 86.75 124 CYS A C 1
ATOM 942 O O . CYS A 1 124 ? 25.820 -6.243 -17.023 1.00 86.75 124 CYS A O 1
ATOM 944 N N . SER A 1 125 ? 26.341 -7.340 -18.900 1.00 85.94 125 SER A N 1
ATOM 945 C CA . SER A 1 125 ? 25.437 -8.466 -18.652 1.00 85.94 125 SER A CA 1
ATOM 946 C C . SER A 1 125 ? 25.838 -9.255 -17.408 1.00 85.94 125 SER A C 1
ATOM 948 O O . SER A 1 125 ? 24.972 -9.591 -16.602 1.00 85.94 125 SER A O 1
ATOM 950 N N . LEU A 1 126 ? 27.135 -9.506 -17.214 1.00 92.69 126 LEU A N 1
ATOM 951 C CA . LEU A 1 126 ? 27.660 -10.150 -16.011 1.00 92.69 126 LEU A CA 1
ATOM 952 C C . LEU A 1 126 ? 27.425 -9.285 -14.772 1.00 92.69 126 LEU A C 1
ATOM 954 O O . LEU A 1 126 ? 26.960 -9.807 -13.767 1.00 92.69 126 LEU A O 1
ATOM 958 N N . ALA A 1 127 ? 27.659 -7.973 -14.850 1.00 92.06 127 ALA A N 1
ATOM 959 C CA . ALA A 1 127 ? 27.402 -7.047 -13.750 1.00 92.06 127 ALA A CA 1
ATOM 960 C C . ALA A 1 127 ? 25.909 -6.982 -13.390 1.00 92.06 127 ALA A C 1
ATOM 962 O O . ALA A 1 127 ? 25.567 -7.078 -12.216 1.00 92.06 127 ALA A O 1
ATOM 963 N N . CYS A 1 128 ? 25.011 -6.888 -14.378 1.00 91.62 128 CYS A N 1
ATOM 964 C CA . CYS A 1 128 ? 23.563 -6.925 -14.151 1.00 91.62 128 CYS A CA 1
ATOM 965 C C . CYS A 1 128 ? 23.115 -8.260 -13.546 1.00 91.62 128 CYS A C 1
ATOM 967 O O . CYS A 1 128 ? 22.293 -8.269 -12.634 1.00 91.62 128 CYS A O 1
ATOM 969 N N . THR A 1 129 ? 23.664 -9.377 -14.027 1.00 93.38 129 THR A N 1
ATOM 970 C CA . THR A 1 129 ? 23.344 -10.714 -13.505 1.00 93.38 129 THR A CA 1
ATOM 971 C C . THR A 1 129 ? 23.854 -10.876 -12.078 1.00 93.38 129 THR A C 1
ATOM 973 O O . THR A 1 129 ? 23.119 -11.350 -11.220 1.00 93.38 129 THR A O 1
ATOM 976 N N . PHE A 1 130 ? 25.081 -10.434 -11.798 1.00 94.88 130 PHE A N 1
ATOM 977 C CA . PHE A 1 130 ? 25.666 -10.462 -10.462 1.00 94.88 130 PHE A CA 1
ATOM 978 C C . PHE A 1 130 ? 24.896 -9.565 -9.493 1.00 94.88 130 PHE A C 1
ATOM 980 O O . PHE A 1 130 ? 24.582 -10.001 -8.394 1.00 94.88 130 PHE A O 1
ATOM 987 N N . PHE A 1 131 ? 24.527 -8.350 -9.904 1.00 94.50 131 PHE A N 1
ATOM 988 C CA . PHE A 1 131 ? 23.686 -7.463 -9.100 1.00 94.50 131 PHE A CA 1
ATOM 989 C C . PHE A 1 131 ? 22.306 -8.082 -8.833 1.00 94.50 131 PHE A C 1
ATOM 991 O O . PHE A 1 131 ? 21.825 -8.068 -7.703 1.00 94.50 131 PHE A O 1
ATOM 998 N N . GLY A 1 132 ? 21.692 -8.695 -9.850 1.00 92.38 132 GLY A N 1
ATOM 999 C CA . GLY A 1 132 ? 20.453 -9.459 -9.699 1.00 92.38 132 GLY A CA 1
ATOM 1000 C C . GLY A 1 132 ? 20.601 -10.623 -8.716 1.00 92.38 132 GLY A C 1
ATOM 1001 O O . GLY A 1 132 ? 19.743 -10.824 -7.866 1.00 92.38 132 GLY A O 1
ATOM 1002 N N . PHE A 1 133 ? 21.709 -11.358 -8.775 1.00 94.94 133 PHE A N 1
ATOM 1003 C CA . PHE A 1 133 ? 21.994 -12.434 -7.830 1.00 94.94 133 PHE A CA 1
ATOM 1004 C C . PHE A 1 133 ? 22.222 -11.906 -6.410 1.00 94.94 133 PHE A C 1
ATOM 1006 O O . PHE A 1 133 ? 21.627 -12.427 -5.477 1.00 94.94 133 PHE A O 1
ATOM 1013 N N . ALA A 1 134 ? 23.031 -10.859 -6.242 1.00 93.69 134 ALA A N 1
ATOM 1014 C CA . ALA A 1 134 ? 23.323 -10.250 -4.948 1.00 93.69 134 ALA A CA 1
ATOM 1015 C C . ALA A 1 134 ? 22.052 -9.722 -4.269 1.00 93.69 134 ALA A C 1
ATOM 1017 O O . ALA A 1 134 ? 21.832 -9.988 -3.093 1.00 93.69 134 ALA A O 1
ATOM 1018 N N . THR A 1 135 ? 21.178 -9.056 -5.026 1.00 91.56 135 THR A N 1
ATOM 1019 C CA . THR A 1 135 ? 19.876 -8.592 -4.519 1.00 91.56 135 THR A CA 1
ATOM 1020 C C . THR A 1 135 ? 18.962 -9.752 -4.122 1.00 91.56 135 THR A C 1
ATOM 1022 O O . THR A 1 135 ? 18.325 -9.685 -3.077 1.00 91.56 135 THR A O 1
ATOM 1025 N N . HIS A 1 136 ? 18.919 -10.847 -4.889 1.00 90.31 136 HIS A N 1
ATOM 1026 C CA . HIS A 1 136 ? 18.155 -12.035 -4.487 1.00 90.31 136 HIS A CA 1
ATOM 1027 C C . HIS A 1 136 ? 18.768 -12.740 -3.272 1.00 90.31 136 HIS A C 1
ATOM 1029 O O . HIS A 1 136 ? 18.028 -13.221 -2.422 1.00 90.31 136 HIS A O 1
ATOM 1035 N N . ALA A 1 137 ? 20.097 -12.791 -3.168 1.00 91.75 137 ALA A N 1
ATOM 1036 C CA . ALA A 1 137 ? 20.783 -13.339 -2.004 1.00 91.75 137 ALA A CA 1
ATOM 1037 C C . ALA A 1 137 ? 20.450 -12.530 -0.740 1.00 91.75 137 ALA A C 1
ATOM 1039 O O . ALA A 1 137 ? 20.103 -13.118 0.277 1.00 91.75 137 ALA A O 1
ATOM 1040 N N . GLU A 1 138 ? 20.442 -11.197 -0.829 1.00 89.50 138 GLU A N 1
ATOM 1041 C CA . GLU A 1 138 ? 19.988 -10.318 0.255 1.00 89.50 138 GLU A CA 1
ATOM 1042 C C . GLU A 1 138 ? 18.510 -10.560 0.604 1.00 89.50 138 GLU A C 1
ATOM 1044 O O . GLU A 1 138 ? 18.144 -10.642 1.775 1.00 89.50 138 GLU A O 1
ATOM 1049 N N . MET A 1 139 ? 17.649 -10.755 -0.401 1.00 86.62 139 MET A N 1
ATOM 1050 C CA . MET A 1 139 ? 16.239 -11.086 -0.175 1.00 86.62 139 MET A CA 1
ATOM 1051 C C . MET A 1 139 ? 16.032 -12.421 0.554 1.00 86.62 139 MET A C 1
ATOM 1053 O O . MET A 1 139 ? 15.039 -12.558 1.263 1.00 86.62 139 MET A O 1
ATOM 1057 N N . LEU A 1 140 ? 16.939 -13.396 0.412 1.00 84.62 140 LEU A N 1
ATOM 1058 C CA . LEU A 1 140 ? 16.867 -14.656 1.167 1.00 84.62 140 LEU A CA 1
ATOM 1059 C C . LEU A 1 140 ? 17.149 -14.455 2.662 1.00 84.62 140 LEU A C 1
ATOM 1061 O O . LEU A 1 140 ? 16.653 -15.225 3.483 1.00 84.62 140 LEU A O 1
ATOM 1065 N N . GLU A 1 141 ? 17.917 -13.426 3.018 1.00 83.25 141 GLU A N 1
ATOM 1066 C CA . GLU A 1 141 ? 18.174 -13.049 4.411 1.00 83.25 141 GLU A CA 1
ATOM 1067 C C . GLU A 1 141 ? 17.066 -12.147 4.975 1.00 83.25 141 GLU A C 1
ATOM 1069 O O . GLU A 1 141 ? 16.762 -12.200 6.171 1.00 83.25 141 GLU A O 1
ATOM 1074 N N . GLN A 1 142 ? 16.413 -11.350 4.121 1.00 77.31 142 GLN A N 1
ATOM 1075 C CA . GLN A 1 142 ? 15.271 -10.522 4.502 1.00 77.31 142 GLN A CA 1
ATOM 1076 C C . GLN A 1 142 ? 14.021 -11.376 4.744 1.00 77.31 142 GLN A C 1
ATOM 1078 O O . GLN A 1 142 ? 13.134 -11.513 3.902 1.00 77.31 142 GLN A O 1
ATOM 1083 N N . ASN A 1 143 ? 13.900 -11.904 5.959 1.00 70.12 143 ASN A N 1
ATOM 1084 C CA . ASN A 1 143 ? 12.657 -12.492 6.436 1.00 70.12 143 ASN A CA 1
ATOM 1085 C C . ASN A 1 143 ? 11.650 -11.368 6.740 1.00 70.12 143 ASN A C 1
ATOM 1087 O O . ASN A 1 143 ? 11.545 -10.895 7.874 1.00 70.12 143 ASN A O 1
ATOM 1091 N N . ALA A 1 144 ? 10.946 -10.899 5.705 1.00 70.75 144 ALA A N 1
ATOM 1092 C CA . ALA A 1 144 ? 9.881 -9.908 5.816 1.00 70.75 144 ALA A CA 1
ATOM 1093 C C . ALA A 1 144 ? 8.687 -10.510 6.574 1.00 70.75 144 ALA A C 1
ATOM 1095 O O . ALA A 1 144 ? 7.700 -10.973 5.999 1.00 70.75 144 ALA A O 1
ATOM 1096 N N . ARG A 1 145 ? 8.803 -10.548 7.900 1.00 81.31 145 ARG A N 1
ATOM 1097 C CA . ARG A 1 145 ? 7.771 -11.062 8.788 1.00 81.31 145 ARG A CA 1
ATOM 1098 C C . ARG A 1 145 ? 6.602 -10.081 8.823 1.00 81.31 145 ARG A C 1
ATOM 1100 O O . ARG A 1 145 ? 6.734 -8.989 9.362 1.00 81.31 145 ARG A O 1
ATOM 1107 N N . ILE A 1 146 ? 5.462 -10.494 8.269 1.00 88.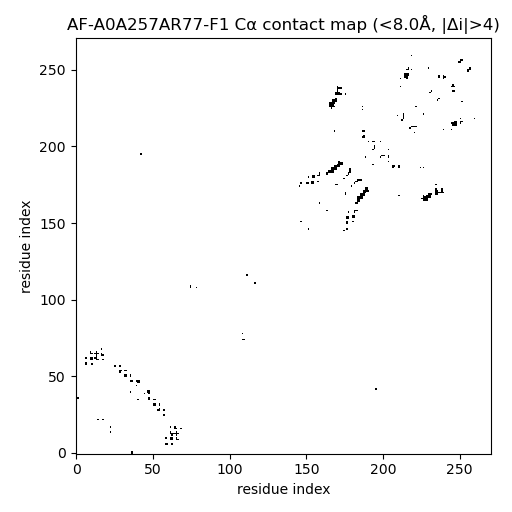50 146 ILE A N 1
ATOM 1108 C CA . ILE A 1 146 ? 4.245 -9.667 8.224 1.00 88.50 146 ILE A CA 1
ATOM 1109 C C . ILE A 1 146 ? 3.596 -9.558 9.610 1.00 88.50 146 ILE A C 1
ATOM 1111 O O . ILE A 1 146 ? 3.148 -8.474 9.970 1.00 88.50 146 ILE A O 1
ATOM 1115 N N . TRP A 1 147 ? 3.576 -10.662 10.375 1.00 93.00 147 TRP A N 1
ATOM 1116 C CA . TRP A 1 147 ? 3.035 -10.710 11.737 1.00 93.00 147 TRP A CA 1
ATOM 1117 C C . TRP A 1 147 ? 3.959 -11.428 12.723 1.00 93.00 147 TRP A C 1
ATOM 1119 O O . TRP A 1 147 ? 4.509 -12.501 12.438 1.00 93.00 147 TRP A O 1
ATOM 1129 N N . SER A 1 148 ? 4.104 -10.849 13.910 1.00 92.88 148 SER A N 1
ATOM 1130 C CA . SER A 1 148 ? 4.775 -11.412 15.077 1.00 92.88 148 SER A CA 1
ATOM 1131 C C . SER A 1 148 ? 3.983 -12.583 15.683 1.00 92.88 148 SER A C 1
ATOM 1133 O O . SER A 1 148 ? 2.835 -12.841 15.324 1.00 92.88 148 SER A O 1
ATOM 1135 N N . ALA A 1 149 ? 4.598 -13.348 16.592 1.00 93.94 149 ALA A N 1
ATOM 1136 C CA . ALA A 1 149 ? 3.919 -14.486 17.221 1.00 93.94 149 ALA A CA 1
ATOM 1137 C C . ALA A 1 149 ? 2.848 -13.981 18.194 1.00 93.94 149 ALA A C 1
ATOM 1139 O O . ALA A 1 149 ? 1.798 -14.593 18.350 1.00 93.94 149 ALA A O 1
ATOM 1140 N N . GLU A 1 150 ? 3.115 -12.840 18.819 1.00 93.38 150 GLU A N 1
ATOM 1141 C CA . GLU A 1 150 ? 2.220 -12.121 19.710 1.00 93.38 150 GLU A CA 1
ATOM 1142 C C . GLU A 1 150 ? 1.000 -11.600 18.943 1.00 93.38 150 GLU A C 1
ATOM 1144 O O . GLU A 1 150 ? -0.124 -11.785 19.396 1.00 93.38 150 GLU A O 1
ATOM 1149 N N . GLU A 1 151 ? 1.194 -11.031 17.751 1.00 94.88 151 GLU A N 1
ATOM 1150 C CA . GLU A 1 151 ? 0.094 -10.560 16.897 1.00 94.88 151 GLU A CA 1
ATOM 1151 C C . GLU A 1 151 ? -0.804 -11.706 16.420 1.00 94.88 151 GLU A C 1
ATOM 1153 O O . GLU A 1 151 ? -2.029 -11.568 16.413 1.00 94.88 151 GLU A O 1
ATOM 1158 N N . VAL A 1 152 ? -0.211 -12.856 16.080 1.00 96.50 152 VAL A N 1
ATOM 1159 C CA . VAL A 1 152 ? -0.969 -14.073 15.756 1.00 96.50 152 VAL A CA 1
ATOM 1160 C C . VAL A 1 152 ? -1.782 -14.538 16.965 1.00 96.50 152 VAL A C 1
ATOM 1162 O O . VAL A 1 152 ? -2.978 -14.776 16.822 1.00 96.50 152 VAL A O 1
ATOM 1165 N N . ARG A 1 153 ? -1.189 -14.580 18.167 1.00 96.25 153 ARG A N 1
ATOM 1166 C CA . ARG A 1 153 ? -1.908 -14.954 19.400 1.00 96.25 153 ARG A CA 1
ATOM 1167 C C . ARG A 1 153 ? -3.059 -14.003 19.719 1.00 96.25 153 ARG A C 1
ATOM 1169 O O . ARG A 1 153 ? -4.121 -14.457 20.131 1.00 96.25 153 ARG A O 1
ATOM 1176 N N . VAL A 1 154 ? -2.876 -12.695 19.519 1.00 95.06 154 VAL A N 1
ATOM 1177 C CA . VAL A 1 154 ? -3.955 -11.705 19.687 1.00 95.06 154 VAL A CA 1
ATOM 1178 C C . VAL A 1 154 ? -5.093 -11.992 18.711 1.00 95.06 154 VAL A C 1
ATOM 1180 O O . VAL A 1 154 ? -6.255 -11.996 19.109 1.00 95.06 154 VAL A O 1
ATOM 1183 N N . ALA A 1 155 ? -4.782 -12.272 17.444 1.00 96.75 155 ALA A N 1
ATOM 1184 C CA . ALA A 1 155 ? -5.803 -12.610 16.462 1.00 96.75 155 ALA A CA 1
ATOM 1185 C C . ALA A 1 155 ? -6.533 -13.925 16.783 1.00 96.75 155 ALA A C 1
ATOM 1187 O O . ALA A 1 155 ? -7.753 -13.990 16.641 1.00 96.75 155 ALA A O 1
ATOM 1188 N N . GLU A 1 156 ? -5.820 -14.958 17.237 1.00 98.06 156 GLU A N 1
ATOM 1189 C CA . GLU A 1 156 ? -6.418 -16.225 17.676 1.00 98.06 156 GLU A CA 1
ATOM 1190 C C . GLU A 1 156 ? -7.356 -16.014 18.862 1.00 98.06 156 GLU A C 1
ATOM 1192 O O . GLU A 1 156 ? -8.513 -16.434 18.809 1.00 98.06 156 GLU A O 1
ATOM 1197 N N . TRP A 1 157 ? -6.907 -15.265 19.873 1.00 97.31 157 TRP A N 1
ATOM 1198 C CA . TRP A 1 157 ? -7.739 -14.925 21.020 1.00 97.31 157 TRP A CA 1
ATOM 1199 C C . TRP A 1 157 ? -9.003 -14.176 20.590 1.00 97.31 157 TRP A C 1
ATOM 1201 O O . TRP A 1 157 ? -10.105 -14.564 20.976 1.00 97.31 157 TRP A O 1
ATOM 1211 N N . VAL A 1 158 ? -8.882 -13.156 19.731 1.00 97.81 158 VAL A N 1
ATOM 1212 C CA . VAL A 1 158 ? -10.044 -12.418 19.208 1.00 97.81 158 VAL A CA 1
ATOM 1213 C C . VAL A 1 158 ? -10.992 -13.354 18.464 1.00 97.81 158 VAL A C 1
ATOM 1215 O O . VAL A 1 158 ? -12.207 -13.277 18.655 1.00 97.81 158 VAL A O 1
ATOM 1218 N N . ARG A 1 159 ? -10.455 -14.260 17.641 1.00 97.44 159 ARG A N 1
ATOM 1219 C CA . ARG A 1 159 ? -11.250 -15.214 16.864 1.00 97.44 159 ARG A CA 1
ATOM 1220 C C . ARG A 1 159 ? -12.076 -16.141 17.758 1.00 97.44 159 ARG A C 1
ATOM 1222 O O . ARG A 1 159 ? -13.210 -16.443 17.394 1.00 97.44 159 ARG A O 1
ATOM 1229 N N . GLU A 1 160 ? -11.518 -16.569 18.886 1.00 97.75 160 GLU A N 1
ATOM 1230 C CA . GLU A 1 160 ? -12.130 -17.524 19.819 1.00 97.75 160 GLU A CA 1
ATOM 1231 C C . GLU A 1 160 ? -13.062 -16.869 20.849 1.00 97.75 160 GLU A C 1
ATOM 1233 O O . GLU A 1 160 ? -13.995 -17.515 21.318 1.00 97.75 160 GLU A O 1
ATOM 1238 N N . ASN A 1 161 ? -12.844 -15.592 21.181 1.00 97.69 161 ASN A N 1
ATOM 1239 C CA . ASN A 1 161 ? -13.498 -14.936 22.322 1.00 97.69 161 ASN A CA 1
ATOM 1240 C C . ASN A 1 161 ? -14.481 -13.820 21.941 1.00 97.69 161 ASN A C 1
ATOM 1242 O O . ASN A 1 161 ? -15.066 -13.192 22.821 1.00 97.69 161 ASN A O 1
ATOM 1246 N N . THR A 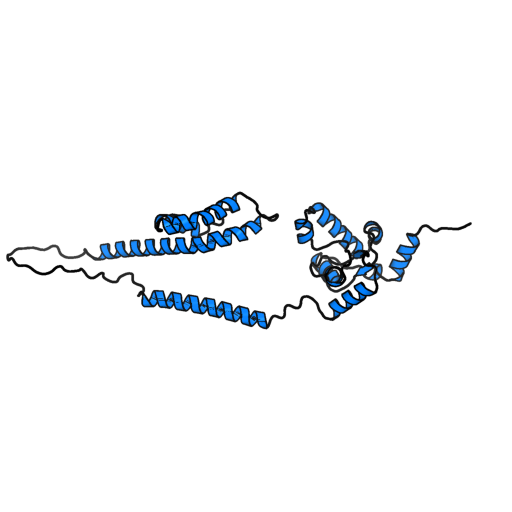1 162 ? -14.682 -13.549 20.650 1.00 97.12 162 THR A N 1
ATOM 1247 C CA . THR A 1 162 ? -15.620 -12.507 20.195 1.00 97.12 162 THR A CA 1
ATOM 1248 C C . THR A 1 162 ? -16.565 -13.030 19.113 1.00 97.12 162 THR A C 1
ATOM 1250 O O . THR A 1 162 ? -16.181 -13.934 18.370 1.00 97.12 162 THR A O 1
ATOM 1253 N N . PRO A 1 163 ? -17.786 -12.489 18.961 1.00 97.44 163 PRO A N 1
ATOM 1254 C CA . PRO A 1 163 ? -18.669 -12.847 17.847 1.00 97.44 163 PRO A CA 1
ATOM 1255 C C . PRO A 1 163 ? -18.052 -12.495 16.485 1.00 97.44 163 PRO A C 1
ATOM 1257 O O . PRO A 1 163 ? -17.368 -11.479 16.368 1.00 97.44 163 PRO A O 1
ATOM 1260 N N . SER A 1 164 ? -18.321 -13.279 15.435 1.00 95.94 164 SER A N 1
ATOM 1261 C CA . SER A 1 164 ? -17.785 -13.027 14.080 1.00 95.94 164 SER A CA 1
ATOM 1262 C C . SER A 1 164 ? -18.211 -11.679 13.493 1.00 95.94 164 SER A C 1
ATOM 1264 O O . SER A 1 164 ? -17.433 -11.050 12.784 1.00 95.94 164 SER A O 1
ATOM 1266 N N . GLU A 1 165 ? -19.416 -11.222 13.835 1.00 96.12 165 GLU A N 1
ATOM 1267 C CA . GLU A 1 165 ? -20.000 -9.963 13.353 1.00 96.12 165 GLU A CA 1
ATOM 1268 C C . GLU A 1 165 ? -19.563 -8.733 14.156 1.00 96.12 165 GLU A C 1
ATOM 1270 O O . GLU A 1 165 ? -20.039 -7.632 13.890 1.00 96.12 165 GLU A O 1
ATOM 1275 N N . SER A 1 166 ? -18.691 -8.907 15.155 1.00 96.69 166 SER A N 1
ATOM 1276 C CA . SER A 1 166 ? -18.288 -7.793 16.008 1.00 96.69 166 SER A CA 1
ATOM 1277 C C . SER A 1 166 ? -17.465 -6.747 15.252 1.00 96.69 166 SER A C 1
ATOM 1279 O O . SER A 1 166 ? -16.604 -7.069 14.422 1.00 96.69 166 SER A O 1
ATOM 1281 N N . VAL A 1 167 ? -17.730 -5.477 15.564 1.00 97.69 167 VAL A N 1
ATOM 1282 C CA . VAL A 1 167 ? -17.045 -4.318 14.990 1.00 97.69 167 VAL A CA 1
ATOM 1283 C C . VAL A 1 167 ? -15.980 -3.822 15.959 1.00 97.69 167 VAL A C 1
ATOM 1285 O O . VAL A 1 167 ? -16.267 -3.430 17.091 1.00 97.69 167 VAL A O 1
ATOM 1288 N N . PHE A 1 168 ? -14.737 -3.791 15.488 1.00 97.56 168 PHE A N 1
ATOM 1289 C CA . PHE A 1 168 ? -13.593 -3.304 16.244 1.00 97.56 168 PHE A CA 1
ATOM 1290 C C . PHE A 1 168 ? -13.211 -1.873 15.857 1.00 97.56 168 PHE A C 1
ATOM 1292 O O . PHE A 1 168 ? -13.151 -1.514 14.676 1.00 97.56 168 PHE A O 1
ATOM 1299 N N . LEU A 1 169 ? -12.861 -1.067 16.856 1.00 97.06 169 LEU A N 1
ATOM 1300 C CA . LEU A 1 169 ? -12.051 0.129 16.650 1.00 97.06 169 LEU A CA 1
ATOM 1301 C C . LEU A 1 169 ? -10.568 -0.276 16.653 1.00 97.06 169 LEU A C 1
ATOM 1303 O O . LEU A 1 169 ? -10.073 -0.810 17.645 1.00 97.06 169 LEU A O 1
ATOM 1307 N N . THR A 1 170 ? -9.885 -0.041 15.534 1.00 96.44 170 THR A N 1
ATOM 1308 C CA . THR A 1 170 ? -8.464 -0.360 15.293 1.00 96.44 170 THR A CA 1
ATOM 1309 C C . THR A 1 170 ? -7.843 0.752 14.457 1.00 96.44 170 THR A C 1
ATOM 1311 O O . THR A 1 170 ? -8.568 1.302 13.640 1.00 96.44 170 THR A O 1
ATOM 1314 N N . GLY A 1 171 ? -6.533 0.987 14.496 1.00 92.94 171 GLY A N 1
ATOM 1315 C CA . GLY A 1 171 ? -5.854 1.947 13.612 1.00 92.94 171 GLY A CA 1
ATOM 1316 C C . GLY A 1 171 ? -5.857 1.529 12.132 1.00 92.94 171 GLY A C 1
ATOM 1317 O O . GLY A 1 171 ? -5.994 0.346 11.816 1.00 92.94 171 GLY A O 1
ATOM 1318 N N . SER A 1 172 ? -5.654 2.471 11.196 1.00 91.81 172 SER A N 1
ATOM 1319 C CA . SER A 1 172 ? -5.885 2.303 9.739 1.00 91.81 172 SER A CA 1
ATOM 1320 C C . SER A 1 172 ? -4.931 1.361 8.966 1.00 91.81 172 SER A C 1
ATOM 1322 O O . SER A 1 172 ? -5.034 1.237 7.743 1.00 91.81 172 SER A O 1
ATOM 1324 N N . ALA A 1 173 ? -4.034 0.640 9.647 1.00 93.06 173 ALA A N 1
ATOM 1325 C CA . ALA A 1 173 ? -3.044 -0.233 9.011 1.00 93.06 173 ALA A CA 1
ATOM 1326 C C . ALA A 1 173 ? -3.683 -1.339 8.146 1.00 93.06 173 ALA A C 1
ATOM 1328 O O . ALA A 1 173 ? -4.633 -2.012 8.559 1.00 93.06 173 ALA A O 1
ATOM 1329 N N . HIS A 1 174 ? -3.141 -1.547 6.942 1.00 92.00 174 HIS A N 1
ATOM 1330 C CA . HIS A 1 174 ? -3.656 -2.514 5.962 1.00 92.00 174 HIS A CA 1
ATOM 1331 C C . HIS A 1 174 ? -3.419 -3.974 6.372 1.00 92.00 174 HIS A C 1
ATOM 1333 O O . HIS A 1 174 ? -4.196 -4.847 6.005 1.00 92.00 174 HIS A O 1
ATOM 1339 N N . ASN A 1 175 ? -2.378 -4.227 7.162 1.00 93.44 175 ASN A N 1
ATOM 1340 C CA . ASN A 1 175 ? -2.001 -5.533 7.693 1.00 93.44 175 ASN A CA 1
ATOM 1341 C C . ASN A 1 175 ? -2.405 -5.709 9.167 1.00 93.44 175 ASN A C 1
ATOM 1343 O O . ASN A 1 175 ? -1.811 -6.522 9.864 1.00 93.44 175 ASN A O 1
ATOM 1347 N N . HIS A 1 176 ? -3.392 -4.966 9.676 1.00 95.88 176 HIS A N 1
ATOM 1348 C CA . HIS A 1 176 ? -3.806 -5.106 11.074 1.00 95.88 176 HIS A CA 1
ATOM 1349 C C . HIS A 1 176 ? -4.234 -6.565 11.378 1.00 95.88 176 HIS A C 1
ATOM 1351 O O . HIS A 1 176 ? -5.040 -7.120 10.620 1.00 95.88 176 HIS A O 1
ATOM 1357 N N . PRO A 1 177 ? -3.751 -7.211 12.459 1.00 96.38 177 PRO A N 1
ATOM 1358 C CA . PRO A 1 177 ? -3.967 -8.643 12.699 1.00 96.38 177 PRO A CA 1
ATOM 1359 C C . PRO A 1 177 ? -5.440 -9.006 12.935 1.00 96.38 177 PRO A C 1
ATOM 1361 O O . PRO A 1 177 ? -5.906 -10.031 12.449 1.00 96.38 177 PRO A O 1
ATOM 1364 N N . ILE A 1 178 ? -6.213 -8.146 13.607 1.00 96.44 178 ILE A N 1
ATOM 1365 C CA . ILE A 1 178 ? -7.644 -8.385 13.884 1.00 96.44 178 ILE A CA 1
ATOM 1366 C C . ILE A 1 178 ? -8.483 -8.609 12.604 1.00 96.44 178 ILE A C 1
ATOM 1368 O O . ILE A 1 178 ? -9.076 -9.679 12.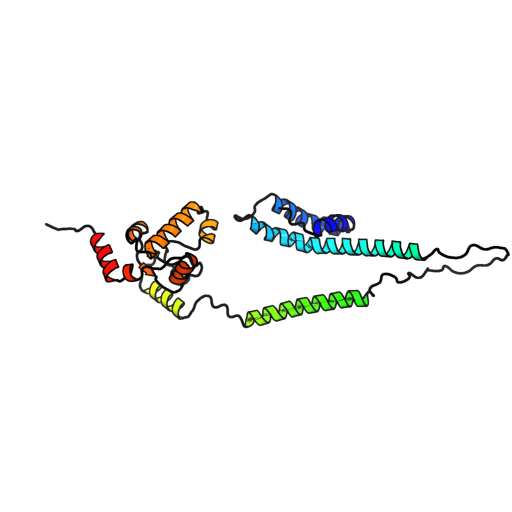467 1.00 96.44 178 ILE A O 1
ATOM 1372 N N . PRO A 1 179 ? -8.539 -7.679 11.631 1.00 95.81 179 PRO A N 1
ATOM 1373 C CA . PRO A 1 179 ? -9.278 -7.923 10.394 1.00 95.81 179 PRO A CA 1
ATOM 1374 C C . PRO A 1 179 ? -8.602 -8.973 9.499 1.00 95.81 179 PRO A C 1
ATOM 1376 O O . PRO A 1 179 ? -9.301 -9.709 8.812 1.00 95.81 179 PRO A O 1
ATOM 1379 N N . SER A 1 180 ? -7.265 -9.068 9.507 1.00 95.38 180 SER A N 1
ATOM 1380 C CA . SER A 1 180 ? -6.529 -9.923 8.560 1.00 95.38 180 SER A CA 1
ATOM 1381 C C . SER A 1 180 ? -6.527 -11.404 8.944 1.00 95.38 180 SER A C 1
ATOM 1383 O O . SER A 1 180 ? -6.609 -12.260 8.069 1.00 95.38 180 SER A O 1
ATOM 1385 N N . LEU A 1 181 ? -6.412 -11.711 10.239 1.00 96.81 181 LEU A N 1
ATOM 1386 C CA . LEU A 1 181 ? -6.253 -13.074 10.758 1.00 96.81 181 LEU A CA 1
ATOM 1387 C C . LEU A 1 181 ? -7.476 -13.545 11.558 1.00 96.81 181 LEU A C 1
ATOM 1389 O O . LEU A 1 181 ? -7.836 -14.720 11.483 1.00 96.81 181 LEU A O 1
ATOM 1393 N N . ALA A 1 182 ? -8.133 -12.648 12.306 1.00 97.19 182 ALA A N 1
ATOM 1394 C CA . ALA A 1 182 ? -9.329 -12.993 13.082 1.00 97.19 182 ALA A CA 1
ATOM 1395 C C . ALA A 1 182 ? -10.639 -12.788 12.300 1.00 97.19 182 ALA A C 1
ATOM 1397 O O . ALA A 1 182 ? -11.673 -13.328 12.690 1.00 97.19 182 ALA A O 1
ATOM 1398 N N . GLY A 1 183 ? -10.614 -12.023 11.203 1.00 96.00 183 GLY A N 1
ATOM 1399 C CA . GLY A 1 183 ? -11.773 -11.800 10.334 1.00 96.00 183 GLY A CA 1
ATOM 1400 C C . GLY A 1 183 ? -12.879 -10.950 10.965 1.00 96.00 183 GLY A C 1
ATOM 1401 O O . GLY A 1 183 ? -14.049 -11.176 10.673 1.00 96.00 183 GLY A O 1
ATOM 1402 N N . ARG A 1 184 ? -12.538 -10.014 11.863 1.00 97.00 184 ARG A N 1
ATOM 1403 C CA . ARG A 1 184 ? -13.514 -9.088 12.469 1.00 97.00 184 ARG A CA 1
ATOM 1404 C C . ARG A 1 184 ? -13.689 -7.818 11.652 1.00 97.00 184 ARG A C 1
ATOM 1406 O O . ARG A 1 184 ? -12.752 -7.346 11.003 1.00 97.00 184 ARG A O 1
ATOM 1413 N N . GLN A 1 185 ? -14.897 -7.260 11.704 1.00 96.44 185 GLN A N 1
ATOM 1414 C CA . GLN A 1 185 ? -15.198 -5.985 11.067 1.00 96.44 185 GLN A CA 1
ATOM 1415 C C . GLN A 1 185 ? -14.471 -4.852 11.795 1.00 96.44 185 GLN A C 1
ATOM 1417 O O . GLN A 1 185 ? -14.129 -4.962 12.972 1.00 96.44 185 GLN A O 1
ATOM 1422 N N . ARG A 1 186 ? -14.231 -3.742 11.095 1.00 95.38 186 ARG A N 1
ATOM 1423 C CA . ARG A 1 186 ? -13.540 -2.573 11.648 1.00 95.38 186 ARG A CA 1
ATOM 1424 C C . ARG A 1 186 ? -14.187 -1.271 11.208 1.00 95.38 186 ARG A C 1
ATOM 1426 O O . ARG A 1 186 ? -14.706 -1.190 10.095 1.00 95.38 186 ARG A O 1
ATOM 1433 N N . VAL A 1 187 ? -14.107 -0.248 12.058 1.00 95.62 187 VAL A N 1
ATOM 1434 C CA . VAL A 1 187 ? -14.705 1.081 11.809 1.00 95.62 187 VAL A CA 1
ATOM 1435 C C . VAL A 1 187 ? -14.156 1.733 10.538 1.00 95.62 187 VAL A C 1
ATOM 1437 O O . VAL A 1 187 ? -14.917 2.298 9.742 1.00 95.62 187 VAL A O 1
ATOM 1440 N N . MET A 1 188 ? -12.839 1.655 10.352 1.00 94.69 188 MET A N 1
ATOM 1441 C CA . MET A 1 188 ? -12.113 2.284 9.254 1.00 94.69 188 MET A CA 1
ATOM 1442 C C . MET A 1 188 ? -10.965 1.386 8.811 1.00 94.69 188 MET A C 1
ATOM 1444 O O . MET A 1 188 ? -10.212 0.934 9.662 1.00 94.69 188 MET A O 1
ATOM 1448 N N . GLY A 1 189 ? -10.848 1.110 7.508 1.00 93.31 189 GLY A N 1
ATOM 1449 C CA . GLY A 1 189 ? -9.754 0.352 6.881 1.00 93.31 189 GLY A CA 1
ATOM 1450 C C . GLY A 1 189 ? -8.669 1.242 6.267 1.00 93.31 189 GLY A C 1
ATOM 1451 O O . GLY A 1 189 ? -8.765 2.465 6.323 1.00 93.31 189 GLY A O 1
ATOM 1452 N N . TYR A 1 190 ? -7.674 0.631 5.616 1.00 94.62 190 TYR A N 1
ATOM 1453 C CA . TYR A 1 190 ? -6.650 1.372 4.872 1.00 94.62 190 TYR A CA 1
ATOM 1454 C C . TYR A 1 190 ? -7.267 2.215 3.750 1.00 94.62 190 TYR A C 1
ATOM 1456 O O . TYR A 1 190 ? -7.989 1.711 2.883 1.00 94.62 190 TYR A O 1
ATOM 1464 N N . GLU A 1 191 ? -6.952 3.506 3.743 1.00 94.50 191 GLU A N 1
ATOM 1465 C CA . GLU A 1 191 ? -7.628 4.521 2.939 1.00 94.50 191 GLU A CA 1
ATOM 1466 C C . GLU A 1 191 ? -7.508 4.245 1.434 1.00 94.50 191 GLU A C 1
ATOM 1468 O O . GLU A 1 191 ? -8.482 4.375 0.690 1.00 94.50 191 GLU A O 1
ATOM 1473 N N . GLY A 1 192 ? -6.332 3.794 0.982 1.00 91.00 192 GLY A N 1
ATOM 1474 C CA . GLY A 1 192 ? -6.085 3.487 -0.429 1.00 91.00 192 GLY A CA 1
ATOM 1475 C C . GLY A 1 192 ? -6.938 2.328 -0.956 1.00 91.00 192 GLY A C 1
ATOM 1476 O O . GLY A 1 192 ? -7.373 2.345 -2.112 1.00 91.00 192 GLY A O 1
ATOM 1477 N N . TRP A 1 193 ? -7.238 1.338 -0.111 1.00 91.88 193 TRP A N 1
ATOM 1478 C CA . TRP A 1 193 ? -8.116 0.227 -0.485 1.00 91.88 193 TRP A CA 1
ATOM 1479 C C . TRP A 1 193 ? -9.571 0.661 -0.534 1.00 91.88 193 TRP A C 1
ATOM 1481 O O . TRP A 1 193 ? -10.256 0.337 -1.502 1.00 91.88 193 TRP A O 1
ATOM 1491 N N . LEU A 1 194 ? -10.029 1.439 0.448 1.00 93.50 194 LEU A N 1
ATOM 1492 C CA . LEU A 1 194 ? -11.387 1.990 0.452 1.00 93.50 194 LEU A CA 1
ATOM 1493 C C . LEU A 1 194 ? -11.644 2.831 -0.802 1.00 93.50 194 LEU A C 1
ATOM 1495 O O . LEU A 1 194 ? -12.673 2.674 -1.462 1.00 93.50 194 LEU A O 1
ATOM 1499 N N . TRP A 1 195 ? -10.671 3.662 -1.179 1.00 92.88 195 TRP A N 1
ATOM 1500 C CA . TRP A 1 195 ? -10.737 4.448 -2.405 1.00 92.88 195 TRP A CA 1
ATOM 1501 C C . TRP A 1 195 ? -10.786 3.572 -3.662 1.00 92.88 195 TRP A C 1
ATOM 1503 O O . TRP A 1 195 ? -11.602 3.812 -4.553 1.00 92.88 195 TRP A O 1
ATOM 1513 N N . SER A 1 196 ? -9.975 2.513 -3.713 1.00 87.06 196 SER A N 1
ATOM 1514 C CA . SER A 1 196 ? -9.973 1.562 -4.835 1.00 87.06 196 SER A CA 1
ATOM 1515 C C . SER A 1 196 ? -11.304 0.807 -4.977 1.00 87.06 196 SER A C 1
ATOM 1517 O O . SER A 1 196 ? -11.667 0.425 -6.085 1.00 87.06 196 SER A O 1
ATOM 1519 N N . HIS A 1 197 ? -12.063 0.655 -3.886 1.00 89.94 197 HIS A N 1
ATOM 1520 C CA . HIS A 1 197 ? -13.419 0.087 -3.873 1.00 89.94 197 HIS A CA 1
ATOM 1521 C C . HIS A 1 197 ? -14.524 1.131 -4.132 1.00 89.94 197 HIS A C 1
ATOM 1523 O O . HIS A 1 197 ? -15.708 0.839 -3.977 1.00 89.94 197 HIS A O 1
ATOM 1529 N N . GLY A 1 198 ? -14.163 2.351 -4.544 1.00 90.75 198 GLY A N 1
ATOM 1530 C CA . GLY A 1 198 ? -15.109 3.385 -4.971 1.00 90.75 198 GLY A CA 1
ATOM 1531 C C . GLY A 1 198 ? -15.610 4.312 -3.860 1.00 90.75 198 GLY A C 1
ATOM 1532 O O . GLY A 1 198 ? -16.488 5.141 -4.111 1.00 90.75 198 GLY A O 1
ATOM 1533 N N . ILE A 1 199 ? -15.061 4.229 -2.644 1.00 93.38 199 ILE A N 1
ATOM 1534 C CA . ILE A 1 199 ? -15.396 5.171 -1.570 1.00 93.38 199 ILE A CA 1
ATOM 1535 C C . ILE A 1 199 ? -14.649 6.487 -1.819 1.00 93.38 199 ILE A C 1
ATOM 1537 O O . ILE A 1 199 ? -13.435 6.514 -2.003 1.00 93.38 199 ILE A O 1
ATOM 1541 N N . ASN A 1 200 ? -15.373 7.608 -1.850 1.00 94.25 200 ASN A N 1
ATOM 1542 C CA . ASN A 1 200 ? -14.757 8.904 -2.126 1.00 94.25 200 ASN A CA 1
ATOM 1543 C C . ASN A 1 200 ? -13.905 9.413 -0.945 1.00 94.25 200 ASN A C 1
ATOM 1545 O O . ASN A 1 200 ? -14.153 9.086 0.217 1.00 94.25 200 ASN A O 1
ATOM 1549 N N . TRP A 1 201 ? -12.924 10.266 -1.255 1.00 94.44 201 TRP A N 1
ATOM 1550 C CA . TRP A 1 201 ? -12.009 10.831 -0.258 1.00 94.44 201 TRP A CA 1
ATOM 1551 C C . TRP A 1 201 ? -12.713 11.643 0.826 1.00 94.44 201 TRP A C 1
ATOM 1553 O O . TRP A 1 201 ? -12.260 11.639 1.963 1.00 94.44 201 TRP A O 1
ATOM 1563 N N . THR A 1 202 ? -13.830 12.300 0.513 1.00 96.81 202 THR A N 1
ATOM 1564 C CA . THR A 1 202 ? -14.607 13.054 1.504 1.00 96.81 202 THR A CA 1
ATOM 1565 C C . THR A 1 202 ? -15.099 12.139 2.626 1.00 96.81 202 THR A C 1
ATOM 1567 O O . THR A 1 202 ? -14.808 12.403 3.787 1.00 96.81 202 THR A O 1
ATOM 1570 N N . LYS A 1 203 ? -15.732 11.010 2.281 1.00 95.75 203 LYS A N 1
ATOM 1571 C CA . LYS A 1 203 ? -16.223 10.010 3.242 1.00 95.75 203 LYS A CA 1
ATOM 1572 C C . LYS A 1 203 ? -15.090 9.323 4.003 1.00 95.75 203 LYS A C 1
ATOM 1574 O O . LYS A 1 203 ? -15.215 9.082 5.199 1.00 95.75 203 LYS A O 1
ATOM 1579 N N . ILE A 1 204 ? -13.988 9.013 3.318 1.00 96.62 204 ILE A N 1
ATOM 1580 C CA . ILE A 1 204 ? -12.778 8.435 3.931 1.00 96.62 204 ILE A CA 1
ATOM 1581 C C . ILE A 1 204 ? -12.221 9.395 4.990 1.00 96.62 204 ILE A C 1
ATOM 1583 O O . ILE A 1 204 ? -11.967 8.990 6.121 1.00 96.62 204 ILE A O 1
ATOM 1587 N N . ASN A 1 205 ? -12.087 10.676 4.645 1.00 96.69 205 ASN A N 1
ATOM 1588 C CA . ASN A 1 205 ? -11.565 11.700 5.545 1.00 96.69 205 ASN A CA 1
ATOM 1589 C C . ASN A 1 205 ? -12.525 11.990 6.706 1.00 96.69 205 ASN A C 1
ATOM 1591 O O . ASN A 1 205 ? -12.070 12.208 7.824 1.00 96.69 205 ASN A O 1
ATOM 1595 N N . GLU A 1 206 ? -13.839 11.976 6.470 1.00 96.56 206 GLU A N 1
ATOM 1596 C CA . GLU A 1 206 ? -14.857 12.055 7.526 1.00 96.56 206 GLU A CA 1
ATOM 1597 C C . GLU A 1 206 ? -14.708 10.908 8.525 1.00 96.56 206 GLU A C 1
ATOM 1599 O O . GLU A 1 206 ? -14.498 11.163 9.708 1.00 96.56 206 GLU A O 1
ATOM 1604 N N . ARG A 1 207 ? -14.696 9.660 8.042 1.00 96.19 207 ARG A N 1
ATOM 1605 C CA . ARG A 1 207 ? -14.557 8.474 8.895 1.00 96.19 207 ARG A CA 1
ATOM 1606 C C . ARG A 1 207 ? -13.254 8.484 9.693 1.00 96.19 207 ARG A C 1
ATOM 1608 O O . ARG A 1 207 ? -13.261 8.162 10.876 1.00 96.19 207 ARG A O 1
ATOM 1615 N N . LYS A 1 208 ? -12.149 8.893 9.064 1.00 96.94 208 LYS A N 1
ATOM 1616 C CA . LYS A 1 208 ? -10.844 9.019 9.721 1.00 96.94 208 LYS A CA 1
ATOM 1617 C C . LYS A 1 208 ? -10.845 10.086 10.819 1.00 96.94 208 LYS A C 1
ATOM 1619 O O . LYS A 1 208 ? -10.248 9.884 11.871 1.00 96.94 208 LYS A O 1
ATOM 1624 N N . ARG A 1 209 ? -11.519 11.224 10.611 1.00 97.25 209 ARG A N 1
ATOM 1625 C CA . ARG A 1 209 ? -11.673 12.242 11.667 1.00 97.25 209 ARG A CA 1
ATOM 1626 C C . ARG A 1 209 ? -12.455 11.700 12.855 1.00 97.25 209 ARG A C 1
ATOM 1628 O O . ARG A 1 209 ? -12.065 11.974 13.986 1.00 97.25 209 ARG A O 1
ATOM 1635 N N . ASP A 1 210 ? -13.504 10.928 12.599 1.00 97.38 210 ASP A N 1
ATOM 1636 C CA . ASP A 1 210 ? -14.314 10.333 13.658 1.00 97.38 210 ASP A CA 1
ATOM 1637 C C . ASP A 1 210 ? -13.539 9.263 14.435 1.00 97.38 210 ASP A C 1
ATOM 1639 O O . ASP A 1 210 ? -13.555 9.271 15.660 1.00 97.38 210 ASP A O 1
ATOM 1643 N N . GLU A 1 211 ? -12.782 8.404 13.748 1.00 96.62 211 GLU A N 1
ATOM 1644 C CA . GLU A 1 211 ? -11.857 7.445 14.366 1.00 96.62 211 GLU A CA 1
ATOM 1645 C C . GLU A 1 211 ? -10.854 8.144 15.300 1.00 96.62 211 GLU A C 1
ATOM 1647 O O . GLU A 1 211 ? -10.700 7.759 16.461 1.00 96.62 211 GLU A O 1
ATOM 1652 N N . ILE A 1 212 ? -10.233 9.237 14.840 1.00 97.50 212 ILE A N 1
ATOM 1653 C CA . ILE A 1 212 ? -9.333 10.061 15.663 1.00 97.50 212 ILE A CA 1
ATOM 1654 C C . ILE A 1 212 ? -10.083 10.687 16.848 1.00 97.50 212 ILE A C 1
ATOM 1656 O O . ILE A 1 212 ? -9.547 10.747 17.956 1.00 97.50 212 ILE A O 1
ATOM 1660 N N . ALA A 1 213 ? -11.310 11.170 16.641 1.00 97.38 213 ALA A N 1
ATOM 1661 C CA . ALA A 1 213 ? -12.120 11.757 17.704 1.00 97.38 213 ALA A CA 1
ATOM 1662 C C . ALA A 1 213 ? -12.472 10.726 18.785 1.00 97.38 213 ALA A C 1
ATOM 1664 O O . ALA A 1 213 ? -12.375 11.054 19.969 1.00 97.38 213 ALA A O 1
ATOM 1665 N N . ILE A 1 214 ? -12.803 9.488 18.397 1.00 96.25 214 ILE A N 1
ATOM 1666 C CA . ILE A 1 214 ? -13.027 8.385 19.337 1.00 96.25 214 ILE A CA 1
ATOM 1667 C C . ILE A 1 214 ? -11.759 8.152 20.155 1.00 96.25 214 ILE A C 1
ATOM 1669 O O . ILE A 1 214 ? -11.826 8.236 21.378 1.00 96.25 214 ILE A O 1
ATOM 1673 N N . TYR A 1 215 ? -10.595 7.972 19.516 1.00 97.00 215 TYR A N 1
ATOM 1674 C CA . TYR A 1 215 ? -9.327 7.758 20.230 1.00 97.00 215 TYR A CA 1
ATOM 1675 C C . TYR A 1 215 ? -8.897 8.932 21.124 1.00 97.00 215 TYR A C 1
ATOM 1677 O O . TYR A 1 215 ? -8.138 8.729 22.069 1.00 97.00 215 TYR A O 1
ATOM 1685 N N . ARG A 1 216 ? -9.379 10.154 20.872 1.00 96.44 216 ARG A N 1
ATOM 1686 C CA . ARG A 1 216 ? -9.183 11.318 21.759 1.00 96.44 216 ARG A CA 1
ATOM 1687 C C . ARG A 1 216 ? -10.163 11.358 22.943 1.00 96.44 216 ARG A C 1
ATOM 1689 O O . ARG A 1 216 ? -9.992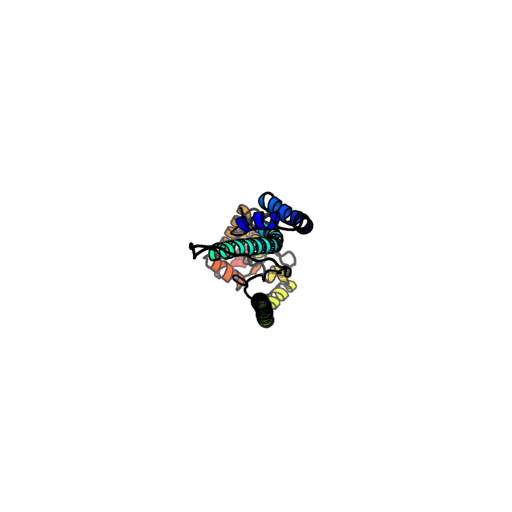 12.186 23.837 1.00 96.44 216 ARG A O 1
ATOM 1696 N N . GLY A 1 217 ? -11.157 10.471 22.975 1.00 94.25 217 GLY A N 1
ATOM 1697 C CA . GLY A 1 217 ? -12.119 10.317 24.067 1.00 94.25 217 GLY A CA 1
ATOM 1698 C C . GLY A 1 217 ? -13.557 10.715 23.727 1.00 94.25 217 GLY A C 1
ATOM 1699 O O . GLY A 1 217 ? -14.383 10.801 24.632 1.00 94.25 217 GLY A O 1
ATOM 1700 N N . ASN A 1 218 ? -13.902 10.962 22.458 1.00 94.69 218 ASN A N 1
ATOM 1701 C CA . ASN A 1 218 ? -15.301 11.170 22.073 1.00 94.69 218 ASN A CA 1
ATOM 1702 C C . ASN A 1 218 ? -16.046 9.828 21.956 1.00 94.69 218 ASN A C 1
ATOM 1704 O O . ASN A 1 218 ? -16.288 9.323 20.859 1.00 94.69 218 ASN A O 1
ATOM 1708 N N . LEU A 1 219 ? -16.424 9.260 23.103 1.00 92.38 219 LEU A N 1
ATOM 1709 C CA . LEU A 1 219 ? -17.045 7.933 23.189 1.00 92.38 219 LEU A CA 1
ATOM 1710 C C . LEU A 1 219 ? -18.469 7.870 22.611 1.00 92.38 219 LEU A C 1
ATOM 1712 O O . LEU A 1 219 ? -18.966 6.777 22.351 1.00 92.38 219 LEU A O 1
ATOM 1716 N N . SER A 1 220 ? -19.124 9.012 22.360 1.00 92.50 220 SER A N 1
ATOM 1717 C CA . SER A 1 220 ? -20.471 9.041 21.761 1.00 92.50 220 SER A CA 1
ATOM 1718 C C . SER A 1 220 ? -20.518 8.350 20.390 1.00 92.50 220 SER A C 1
ATOM 1720 O O . SER A 1 220 ? -21.461 7.620 20.087 1.00 92.50 220 SER A O 1
ATOM 1722 N N . LEU A 1 221 ? -19.435 8.482 19.619 1.00 94.62 221 LEU A N 1
ATOM 1723 C CA . LEU A 1 221 ? -19.282 7.903 18.287 1.00 94.62 221 LEU A CA 1
ATOM 1724 C C . LEU A 1 221 ? -19.137 6.369 18.305 1.00 94.62 221 LEU A C 1
ATOM 1726 O O . LEU A 1 221 ? -19.370 5.732 17.279 1.00 94.62 221 LEU A O 1
ATOM 1730 N N . LEU A 1 222 ? -18.808 5.746 19.448 1.00 93.81 222 LEU A N 1
ATOM 1731 C CA . LEU A 1 222 ? -18.775 4.278 19.554 1.00 93.81 222 LEU A CA 1
ATOM 1732 C C . LEU A 1 222 ? -20.146 3.675 19.230 1.00 93.81 222 LEU A C 1
ATOM 1734 O O . LEU A 1 222 ? -20.230 2.649 18.557 1.00 93.81 222 LEU A O 1
ATOM 1738 N N . LYS A 1 223 ? -21.227 4.339 19.657 1.00 92.06 223 LYS A N 1
ATOM 1739 C CA . LYS A 1 223 ? -22.598 3.899 19.385 1.00 92.06 223 LYS A CA 1
ATOM 1740 C C . LYS A 1 223 ? -22.975 4.088 17.918 1.00 92.06 223 LYS A C 1
ATOM 1742 O O . LYS A 1 223 ? -23.562 3.183 17.326 1.00 92.06 223 LYS A O 1
ATOM 1747 N N . ASP A 1 224 ? -22.609 5.226 17.334 1.00 94.12 224 ASP A N 1
ATOM 1748 C CA . ASP A 1 224 ? -22.913 5.550 15.934 1.00 94.12 224 ASP A CA 1
ATOM 1749 C C . ASP A 1 224 ? -22.275 4.540 14.972 1.00 94.12 224 ASP A C 1
ATOM 1751 O O . ASP A 1 224 ? -22.897 4.123 13.992 1.00 94.12 224 ASP A O 1
ATOM 1755 N N . TYR A 1 225 ? -21.067 4.075 15.303 1.00 95.81 225 TYR A N 1
ATOM 1756 C CA . TYR A 1 225 ? -20.345 3.052 14.545 1.00 95.81 225 TYR A CA 1
ATOM 1757 C C . TYR A 1 225 ? -20.587 1.615 15.011 1.00 95.81 225 TYR A C 1
ATOM 1759 O O . TYR A 1 225 ? -20.039 0.697 14.404 1.00 95.81 225 TYR A O 1
ATOM 1767 N N . ARG A 1 226 ? -21.429 1.413 16.034 1.00 95.94 226 ARG A N 1
ATOM 1768 C CA . ARG A 1 226 ? -21.735 0.103 16.634 1.00 95.94 226 ARG A CA 1
ATOM 1769 C C . ARG A 1 226 ? -20.475 -0.668 17.034 1.00 95.94 226 ARG A C 1
ATOM 1771 O O . ARG A 1 226 ? -20.361 -1.852 16.752 1.00 95.94 226 ARG A O 1
ATOM 1778 N N . VAL A 1 227 ? -19.517 0.024 17.645 1.00 96.06 227 VAL A N 1
ATOM 1779 C CA . VAL A 1 227 ? -18.255 -0.570 18.092 1.00 96.06 227 VAL A CA 1
ATOM 1780 C C . VAL A 1 227 ? -18.512 -1.484 19.287 1.00 96.06 227 VAL A C 1
ATOM 1782 O O . VAL A 1 227 ? -18.991 -1.031 20.327 1.00 96.06 227 VAL A O 1
ATOM 1785 N N . ASP A 1 228 ? -18.141 -2.753 19.149 1.00 95.19 228 ASP A N 1
ATOM 1786 C CA . ASP A 1 228 ? -18.245 -3.757 20.209 1.00 95.19 228 ASP A CA 1
ATOM 1787 C C . ASP A 1 228 ? -16.969 -3.812 21.057 1.00 95.19 228 ASP A C 1
ATOM 1789 O O . ASP A 1 228 ? -17.036 -3.928 22.284 1.00 95.19 228 ASP A O 1
ATOM 1793 N N . TYR A 1 229 ? -15.809 -3.680 20.405 1.00 95.25 229 TYR A N 1
ATOM 1794 C CA . TYR A 1 229 ? -14.489 -3.790 21.024 1.00 95.25 229 TYR A CA 1
ATOM 1795 C C . TYR A 1 229 ? -13.559 -2.668 20.562 1.00 95.25 229 TYR A C 1
ATOM 1797 O O . TYR A 1 229 ? -13.567 -2.264 19.398 1.00 95.25 229 TYR A O 1
ATOM 1805 N N . VAL A 1 230 ? -12.706 -2.193 21.467 1.00 95.00 230 VAL A N 1
ATOM 1806 C CA . VAL A 1 230 ? -11.646 -1.229 21.158 1.00 95.00 230 VAL A CA 1
ATOM 1807 C C . VAL A 1 230 ? -10.299 -1.922 21.301 1.00 95.00 230 VAL A C 1
ATOM 1809 O O . VAL A 1 230 ? -10.014 -2.526 22.331 1.00 95.00 230 VAL A O 1
ATOM 1812 N N . CYS A 1 231 ? -9.466 -1.838 20.267 1.00 93.94 231 CYS A N 1
ATOM 1813 C CA . CYS A 1 231 ? -8.067 -2.229 20.344 1.00 93.94 231 CYS A CA 1
ATOM 1814 C C . CYS A 1 231 ? -7.215 -0.989 20.631 1.00 93.94 231 CYS A C 1
ATOM 1816 O O . CYS A 1 231 ? -7.430 0.059 20.019 1.00 93.94 231 CYS A O 1
ATOM 1818 N N . VAL A 1 232 ? -6.255 -1.112 21.550 1.00 94.31 232 VAL A N 1
ATOM 1819 C CA . VAL A 1 232 ? -5.198 -0.120 21.784 1.00 94.31 232 VAL A CA 1
ATOM 1820 C C . VAL A 1 232 ? -3.861 -0.855 21.843 1.00 94.31 232 VAL A C 1
ATOM 1822 O O . VAL A 1 232 ? -3.416 -1.302 22.898 1.00 94.31 232 VAL A O 1
ATOM 1825 N N . GLY A 1 233 ? -3.220 -1.003 20.688 1.00 93.06 233 GLY A N 1
ATOM 1826 C CA . GLY A 1 233 ? -1.945 -1.690 20.530 1.00 93.06 233 GLY A CA 1
ATOM 1827 C C . GLY A 1 233 ? -0.906 -0.865 19.763 1.00 93.06 233 GLY A C 1
ATOM 1828 O O . GLY A 1 233 ? -1.045 0.352 19.594 1.00 93.06 233 GLY A O 1
ATOM 1829 N N . PRO A 1 234 ? 0.178 -1.514 19.300 1.00 94.25 234 PRO A N 1
ATOM 1830 C CA . PRO A 1 234 ? 1.224 -0.857 18.519 1.00 94.25 234 PRO A CA 1
ATOM 1831 C C . PRO A 1 234 ? 0.701 -0.185 17.242 1.00 94.25 234 PRO A C 1
ATOM 1833 O O . PRO A 1 234 ? 1.135 0.922 16.930 1.00 94.25 234 PRO A O 1
ATOM 1836 N N . TYR A 1 235 ? -0.261 -0.801 16.542 1.00 94.88 235 TYR A N 1
ATOM 1837 C CA . TYR A 1 235 ? -0.856 -0.241 15.323 1.00 94.88 235 TYR A CA 1
ATOM 1838 C C . TYR A 1 235 ? -1.627 1.051 15.592 1.00 94.88 235 TYR A C 1
ATOM 1840 O O . TYR A 1 235 ? -1.493 2.014 14.841 1.00 94.88 235 TYR A O 1
ATOM 1848 N N . GLU A 1 236 ? -2.395 1.115 16.679 1.00 96.31 236 GLU A N 1
ATOM 1849 C CA . GLU A 1 236 ? -3.126 2.323 17.066 1.00 96.31 236 GLU A CA 1
ATOM 1850 C C . GLU A 1 236 ? -2.185 3.436 17.499 1.00 96.31 236 GLU A C 1
ATOM 1852 O O . GLU A 1 236 ? -2.387 4.596 17.142 1.00 96.31 236 GLU A O 1
ATOM 1857 N N . ARG A 1 237 ? -1.127 3.100 18.243 1.00 96.38 237 ARG A N 1
ATOM 1858 C CA . ARG A 1 237 ? -0.116 4.083 18.655 1.00 96.38 237 ARG A CA 1
ATOM 1859 C C . ARG A 1 237 ? 0.680 4.608 17.452 1.00 96.38 237 ARG A C 1
ATOM 1861 O O . ARG A 1 237 ? 0.963 5.808 17.395 1.00 96.38 237 ARG A O 1
ATOM 1868 N N . ALA A 1 238 ? 0.985 3.755 16.472 1.00 96.19 238 ALA A N 1
ATOM 1869 C CA . ALA A 1 238 ? 1.575 4.167 15.197 1.00 96.19 238 ALA A CA 1
ATOM 1870 C C . ALA A 1 238 ? 0.626 5.091 14.419 1.00 96.19 238 ALA A C 1
ATOM 1872 O O . ALA A 1 238 ? 1.016 6.204 14.070 1.00 96.19 238 ALA A O 1
ATOM 1873 N N . PHE A 1 239 ? -0.644 4.703 14.273 1.00 96.31 239 PHE A N 1
ATOM 1874 C CA . PHE A 1 239 ? -1.684 5.541 13.673 1.00 96.31 239 PHE A CA 1
ATOM 1875 C C . PHE A 1 239 ? -1.798 6.905 14.374 1.00 96.31 239 PHE A C 1
ATOM 1877 O O . PHE A 1 239 ? -1.878 7.941 13.714 1.00 96.31 239 PHE A O 1
ATOM 1884 N N . ALA A 1 240 ? -1.744 6.941 15.706 1.00 97.25 240 ALA A N 1
ATOM 1885 C CA . ALA A 1 240 ? -1.777 8.183 16.471 1.00 97.25 240 ALA A CA 1
ATOM 1886 C C . ALA A 1 240 ? -0.569 9.087 16.195 1.00 97.25 240 ALA A C 1
ATOM 1888 O O . ALA A 1 240 ? -0.720 10.297 16.008 1.00 97.25 240 ALA A O 1
ATOM 1889 N N . THR A 1 241 ? 0.617 8.487 16.088 1.00 97.31 241 THR A N 1
ATOM 1890 C CA . THR A 1 241 ? 1.865 9.187 15.758 1.00 97.31 241 THR A CA 1
ATOM 1891 C C . THR A 1 241 ? 1.823 9.771 14.344 1.00 97.31 241 THR A C 1
ATOM 1893 O O . THR A 1 241 ? 2.099 10.958 14.167 1.00 97.31 241 THR A O 1
ATOM 1896 N N . GLU A 1 242 ? 1.410 8.973 13.356 1.00 95.56 242 GLU A N 1
ATOM 1897 C CA . GLU A 1 242 ? 1.282 9.379 11.948 1.00 95.56 242 GLU A CA 1
ATOM 1898 C C . GLU A 1 242 ? 0.261 10.504 11.743 1.00 95.56 242 GLU A C 1
ATOM 1900 O O . GLU A 1 242 ? 0.417 11.332 10.849 1.00 95.56 242 GLU A O 1
ATOM 1905 N N . ASN A 1 243 ? -0.778 10.554 12.581 1.00 96.06 243 ASN A N 1
ATOM 1906 C CA . ASN A 1 243 ? -1.846 11.553 12.503 1.00 96.06 243 ASN A CA 1
ATOM 1907 C C . ASN A 1 243 ? -1.723 12.654 13.572 1.00 96.06 243 ASN A C 1
ATOM 1909 O O . ASN A 1 243 ? -2.668 13.416 13.788 1.00 96.06 243 ASN A O 1
ATOM 1913 N N . HIS A 1 244 ? -0.565 12.755 14.231 1.00 96.94 244 HIS A N 1
ATOM 1914 C CA . HIS A 1 244 ? -0.218 13.817 15.178 1.00 96.94 244 HIS A CA 1
ATOM 1915 C C . HIS A 1 244 ? -1.235 14.010 16.315 1.00 96.94 244 HIS A C 1
ATOM 1917 O O . HIS A 1 244 ? -1.658 15.128 16.627 1.00 96.94 244 HIS A O 1
ATOM 1923 N N . PHE A 1 245 ? -1.638 12.918 16.964 1.00 96.94 245 PHE A N 1
ATOM 1924 C CA . PHE A 1 245 ? -2.467 12.974 18.163 1.00 96.94 245 PHE A CA 1
ATOM 1925 C C . PHE A 1 245 ? -2.016 11.972 19.227 1.00 96.94 245 PHE A C 1
ATOM 1927 O O . PHE A 1 245 ? -1.215 11.081 18.968 1.00 96.94 245 PHE A O 1
ATOM 1934 N N . LYS A 1 246 ? -2.518 12.140 20.453 1.00 96.06 246 LYS A N 1
ATOM 1935 C CA . LYS A 1 246 ? -2.328 11.174 21.539 1.00 96.06 246 LYS A CA 1
ATOM 1936 C C . LYS A 1 246 ? -3.637 10.449 21.798 1.00 96.06 246 LYS A C 1
ATOM 1938 O O . LYS A 1 246 ? -4.683 11.097 21.865 1.00 96.06 246 LYS A O 1
ATOM 1943 N N . ILE A 1 247 ? -3.557 9.131 21.936 1.00 96.06 247 ILE A N 1
ATOM 1944 C CA . ILE A 1 247 ? -4.680 8.324 22.405 1.00 96.06 247 ILE A CA 1
ATOM 1945 C C . ILE A 1 247 ? -4.964 8.726 23.851 1.00 96.06 247 ILE A C 1
ATOM 1947 O O . ILE A 1 247 ? -4.044 8.913 24.646 1.00 96.06 247 ILE A O 1
ATOM 1951 N N . ASN A 1 248 ? -6.238 8.907 24.167 1.00 95.19 248 ASN A N 1
ATOM 1952 C CA . ASN A 1 248 ? -6.706 9.131 25.520 1.00 95.19 248 ASN A CA 1
ATOM 1953 C C . ASN A 1 248 ? -6.907 7.770 26.195 1.00 95.19 248 ASN A C 1
ATOM 1955 O O . ASN A 1 248 ? -8.022 7.259 26.209 1.00 95.19 248 ASN A O 1
ATOM 1959 N N . ASP A 1 249 ? -5.820 7.160 26.684 1.00 90.44 249 ASP A N 1
ATOM 1960 C CA . ASP A 1 249 ? -5.859 5.809 27.263 1.00 90.44 249 ASP A CA 1
ATOM 1961 C C . ASP A 1 249 ? -6.907 5.704 28.397 1.00 90.44 249 ASP A C 1
ATOM 1963 O O . ASP A 1 249 ? -7.665 4.741 28.424 1.00 90.44 249 ASP A O 1
ATOM 1967 N N . SER A 1 250 ? -7.060 6.734 29.243 1.00 89.06 250 SER A N 1
ATOM 1968 C CA . SER A 1 250 ? -8.032 6.722 30.353 1.00 89.06 250 SER A CA 1
ATOM 1969 C C . SER A 1 250 ? -9.500 6.781 29.919 1.00 89.06 250 SER A C 1
ATOM 1971 O O . SER A 1 250 ? -10.394 6.474 30.705 1.00 89.06 250 SER A O 1
ATOM 1973 N N . ALA A 1 251 ? -9.791 7.160 28.670 1.00 86.88 251 ALA A N 1
ATOM 1974 C CA . ALA A 1 251 ? -11.147 7.059 28.129 1.00 86.88 251 ALA A CA 1
ATOM 1975 C C . ALA A 1 251 ? -11.550 5.607 27.815 1.00 86.88 251 ALA A C 1
ATOM 1977 O O . ALA A 1 251 ? -12.735 5.340 27.614 1.00 86.88 251 ALA A O 1
ATOM 1978 N N . PHE A 1 252 ? -10.581 4.691 27.765 1.00 86.06 252 PHE A N 1
ATOM 1979 C CA . PHE A 1 252 ? -10.771 3.282 27.424 1.00 86.06 252 PHE A CA 1
ATOM 1980 C C . PHE A 1 252 ? -10.529 2.339 28.606 1.00 86.06 252 PHE A C 1
ATOM 1982 O O . PHE A 1 252 ? -10.443 1.132 28.400 1.00 86.06 252 PHE A O 1
ATOM 1989 N N . ASP A 1 253 ? -10.460 2.869 29.829 1.00 83.00 253 ASP A N 1
ATOM 1990 C CA . ASP A 1 253 ? -10.489 2.053 31.041 1.00 83.00 253 ASP A CA 1
ATOM 1991 C C . ASP A 1 253 ? -11.851 1.342 31.154 1.00 83.00 253 ASP A C 1
ATOM 1993 O O . ASP A 1 253 ? -12.901 1.950 30.906 1.00 83.00 253 ASP A O 1
ATOM 1997 N N . ASP A 1 254 ? -11.847 0.070 31.567 1.00 71.62 254 ASP A N 1
ATOM 1998 C CA . ASP A 1 254 ? -13.049 -0.780 31.609 1.00 71.62 254 ASP A CA 1
ATOM 1999 C C . ASP A 1 254 ? -14.204 -0.122 32.394 1.00 71.62 254 ASP A C 1
ATOM 2001 O O . ASP A 1 254 ? -15.346 -0.100 31.935 1.00 71.62 254 ASP A O 1
ATOM 2005 N N . GLU A 1 255 ? -13.908 0.551 33.515 1.00 66.50 255 GLU A N 1
ATOM 2006 C CA . GLU A 1 255 ? -14.909 1.274 34.318 1.00 66.50 255 GLU A CA 1
ATOM 2007 C C . GLU A 1 255 ? -15.576 2.450 33.577 1.00 66.50 255 GLU A C 1
ATOM 2009 O O . GLU A 1 255 ? -16.720 2.826 33.854 1.00 66.50 255 GLU A O 1
ATOM 2014 N N . VAL A 1 256 ? -14.860 3.118 32.670 1.00 67.94 256 VAL A N 1
ATOM 2015 C CA . VAL A 1 256 ? -15.400 4.232 31.874 1.00 67.94 256 VAL A CA 1
ATOM 2016 C C . VAL A 1 256 ? -16.275 3.689 30.744 1.00 67.94 256 VAL A C 1
ATOM 2018 O O . VAL A 1 256 ? -17.367 4.218 30.496 1.00 67.94 256 VAL A O 1
ATOM 2021 N N . LEU A 1 257 ? -15.837 2.608 30.098 1.00 69.25 257 LEU A N 1
ATOM 2022 C CA . LEU A 1 257 ? -16.575 1.957 29.018 1.00 69.25 257 LEU A CA 1
ATOM 2023 C C . LEU A 1 257 ? -17.873 1.314 29.522 1.00 69.25 257 LEU A C 1
ATOM 2025 O O . LEU A 1 257 ? -18.920 1.492 28.891 1.00 69.25 257 LEU A O 1
ATOM 2029 N N . ASP A 1 258 ? -17.851 0.671 30.689 1.00 70.19 258 ASP A N 1
ATOM 2030 C CA . ASP A 1 258 ? -19.041 0.055 31.284 1.00 70.19 258 ASP A CA 1
ATOM 2031 C C . ASP A 1 258 ? -20.085 1.097 31.711 1.00 70.19 258 ASP A C 1
ATOM 2033 O O . ASP A 1 258 ? -21.264 0.966 31.370 1.00 70.19 258 ASP A O 1
ATOM 2037 N N . ARG A 1 259 ? -19.669 2.218 32.321 1.00 65.00 259 ARG A N 1
ATOM 2038 C CA . ARG A 1 259 ? -20.582 3.344 32.622 1.00 65.00 259 ARG A CA 1
ATOM 2039 C C . ARG A 1 259 ? -21.221 3.934 31.366 1.00 65.00 259 ARG A C 1
ATOM 2041 O O . ARG A 1 259 ? -22.395 4.311 31.382 1.00 65.00 259 ARG A O 1
ATOM 2048 N N . THR A 1 260 ? -2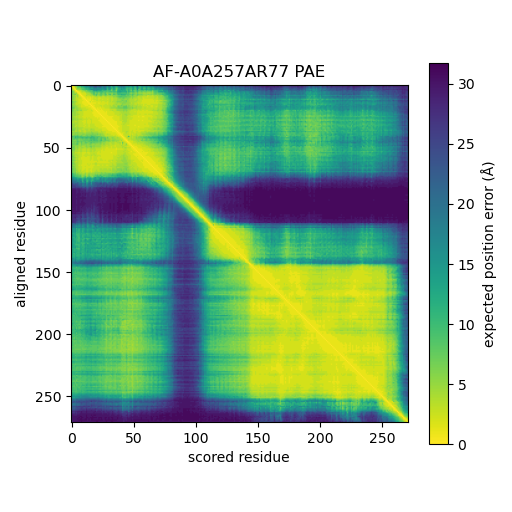0.461 4.010 30.275 1.00 61.50 260 THR A N 1
ATOM 2049 C CA . THR A 1 260 ? -20.957 4.506 28.984 1.00 61.50 260 THR A CA 1
ATOM 2050 C C . THR A 1 260 ? -21.986 3.543 28.380 1.00 61.50 260 THR A C 1
ATOM 2052 O O . THR A 1 260 ? -22.988 3.985 27.810 1.00 61.50 260 THR A O 1
ATOM 2055 N N . ARG A 1 261 ? -21.798 2.227 28.552 1.00 62.66 261 ARG A N 1
ATOM 2056 C CA . ARG A 1 261 ? -22.764 1.196 28.141 1.00 62.66 261 ARG A CA 1
ATOM 2057 C C . ARG A 1 261 ? -24.048 1.238 28.974 1.00 62.66 261 ARG A C 1
ATOM 2059 O O . ARG A 1 261 ? -25.132 1.219 28.392 1.00 62.66 261 ARG A O 1
ATOM 2066 N N . GLU A 1 262 ? -23.950 1.375 30.297 1.00 58.28 262 GLU A N 1
ATOM 2067 C CA . GLU A 1 262 ? -25.113 1.437 31.199 1.00 58.28 262 GLU A CA 1
ATOM 2068 C C . GLU A 1 262 ? -25.997 2.668 30.961 1.00 58.28 262 GLU A C 1
ATOM 2070 O O . GLU A 1 262 ? -27.220 2.548 30.916 1.00 58.28 262 GLU A O 1
ATOM 2075 N N . HIS A 1 263 ? -25.406 3.848 30.740 1.00 55.50 263 HIS A N 1
ATOM 2076 C CA . HIS A 1 263 ? -26.172 5.058 30.399 1.00 55.50 263 HIS A CA 1
ATOM 2077 C C . HIS A 1 263 ? -26.860 4.982 29.026 1.00 55.50 263 HIS A C 1
ATOM 2079 O O . HIS A 1 263 ? -27.760 5.772 28.737 1.00 55.50 263 HIS A O 1
ATOM 2085 N N . SER A 1 264 ? -26.437 4.044 28.177 1.00 49.06 264 SER A N 1
ATOM 2086 C CA . SER A 1 264 ? -26.929 3.883 26.809 1.00 49.06 264 SER A CA 1
ATOM 2087 C C . SER A 1 264 ? -28.041 2.841 26.672 1.00 49.06 264 SER A C 1
ATOM 2089 O O . SER A 1 264 ? -28.702 2.820 25.627 1.00 49.06 264 SER A O 1
ATOM 2091 N N . GLN A 1 265 ? -28.267 1.994 27.685 1.00 36.91 265 GLN A N 1
ATOM 2092 C CA . GLN A 1 265 ? -29.403 1.073 27.716 1.00 36.91 265 GLN A CA 1
ATOM 2093 C C . GLN A 1 265 ? -30.641 1.775 28.299 1.00 36.91 265 GLN A C 1
ATOM 2095 O O . GLN A 1 265 ? -30.543 2.437 29.335 1.00 36.91 265 GLN A O 1
ATOM 2100 N N . PRO A 1 266 ? -31.828 1.663 27.669 1.00 36.59 266 PRO A N 1
ATOM 2101 C CA . PRO A 1 266 ? -33.046 2.194 28.260 1.00 36.59 266 PRO A CA 1
ATOM 2102 C C . PRO A 1 266 ? -33.278 1.494 29.600 1.00 36.59 266 PRO A C 1
ATOM 2104 O O . PRO A 1 266 ? -33.362 0.269 29.670 1.00 36.59 266 PRO A O 1
ATOM 2107 N N . ARG A 1 267 ? -33.375 2.285 30.670 1.00 33.69 267 ARG A N 1
ATOM 2108 C CA . ARG A 1 267 ? -33.698 1.808 32.014 1.00 33.69 267 ARG A CA 1
ATOM 2109 C C . ARG A 1 267 ? -35.129 1.258 31.978 1.00 33.69 267 ARG A C 1
ATOM 2111 O O . ARG A 1 267 ? -36.082 2.010 32.162 1.00 33.69 267 ARG A O 1
ATOM 2118 N N . ILE A 1 268 ? -35.297 -0.033 31.681 1.00 33.00 268 ILE A N 1
ATOM 2119 C CA . ILE A 1 268 ? -36.587 -0.716 31.814 1.00 33.00 268 ILE A CA 1
ATOM 2120 C C . ILE A 1 268 ? -36.871 -0.807 33.313 1.00 33.00 268 ILE A C 1
ATOM 2122 O O . ILE A 1 268 ? -36.478 -1.750 33.990 1.00 33.00 268 ILE A O 1
ATOM 2126 N N . THR A 1 269 ? -37.519 0.218 33.857 1.00 30.67 269 THR A N 1
ATOM 2127 C CA . THR A 1 269 ? -38.155 0.127 35.165 1.00 30.67 269 THR A CA 1
ATOM 2128 C C . THR A 1 269 ? -39.461 -0.631 34.973 1.00 30.67 269 THR A C 1
ATOM 2130 O O . THR A 1 269 ? -40.441 -0.055 34.499 1.00 30.67 269 THR A O 1
ATOM 2133 N N . SER A 1 270 ? -39.482 -1.920 35.309 1.00 28.12 270 SER A N 1
ATOM 2134 C CA . SER A 1 270 ? -40.742 -2.613 35.569 1.00 28.12 270 SER A CA 1
ATOM 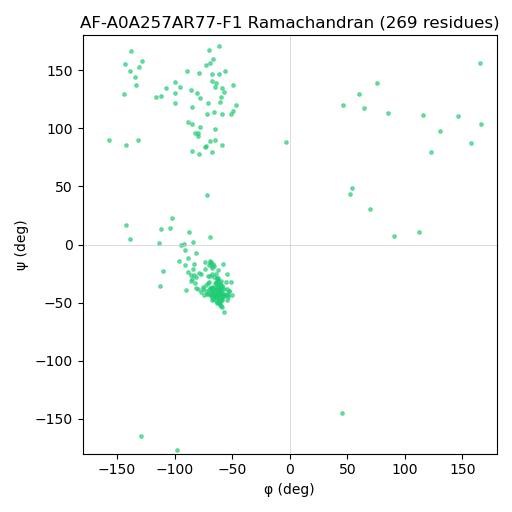2135 C C . SER A 1 270 ? -41.357 -1.997 36.827 1.00 28.12 270 SER A C 1
ATOM 2137 O O . SER A 1 270 ? -40.759 -2.078 37.903 1.00 28.12 270 SER A O 1
ATOM 2139 N N . LYS A 1 271 ? -42.506 -1.337 36.681 1.00 31.34 271 LYS A N 1
ATOM 2140 C CA . LYS A 1 271 ? -43.467 -1.224 37.780 1.00 31.34 271 LYS A CA 1
ATOM 2141 C C . LYS A 1 271 ? -44.285 -2.503 37.842 1.00 31.34 271 LYS A C 1
ATOM 2143 O O . LYS A 1 271 ? -44.535 -3.062 36.750 1.00 31.34 271 LYS A O 1
#

Secondary structure (DSSP, 8-state):
--TTTTHHHHHHHHHHHS-HHHHHHHHHHHHHHHHHHH---SSSGGGGHHHHHHHHHHHHHHHHHHHHHHHHHHHHHHHHHSS-------------------------SS---HHHHHHHHHHHHHHHHHHHHHHHHHHHH----SS-HHHHHHHHHHHHHS-TTPEEE--S-TT-HIIIII--EES---HHHHHHTT--HHHHHHHHHHHHHHHTT-THHHHHTT--EE--SHHHHHHHHHTT----GGGGSHHHHHHHHHTTS------

pLDDT: mean 79.72, std 21.17, range [25.95, 98.06]

Solvent-accessible surface area (backbone atoms only — not comparable to full-atom values): 16133 Å² total; per-residue (Å²): 121,88,88,43,74,80,50,57,71,27,37,63,49,6,50,73,72,42,56,70,68,60,43,62,68,42,45,66,36,54,47,44,42,54,47,47,65,77,48,80,85,45,101,49,77,72,58,34,51,69,53,42,50,61,28,48,64,55,44,54,59,31,27,51,51,24,52,53,53,50,53,55,54,53,45,59,51,56,62,62,67,76,72,78,84,87,84,90,81,88,85,88,82,88,83,90,81,88,81,79,89,74,82,73,76,85,80,85,84,71,67,67,47,70,66,53,52,50,47,50,50,50,51,51,53,50,50,52,50,48,52,52,48,51,54,51,56,50,51,72,69,56,75,82,71,86,69,55,73,65,46,49,50,52,12,51,50,47,47,75,73,48,68,69,86,39,24,29,41,54,39,45,57,82,77,40,42,48,53,73,70,34,56,35,45,57,80,51,66,30,64,72,59,45,41,74,74,69,46,54,67,67,62,53,52,50,53,52,51,50,54,52,40,38,44,56,48,44,61,74,54,40,64,79,67,54,48,73,45,79,60,86,50,72,62,30,53,47,43,25,58,79,67,74,50,67,69,36,66,77,57,67,36,68,74,50,47,50,53,56,52,58,75,67,48,82,83,81,73,83,126

Radius of gyration: 35.83 Å; Cα contacts (8 Å, |Δi|>4): 201; chains: 1; bounding box: 99×38×108 Å

Sequence (271 aa):
MLNLGALFFLLPLGFLKSARRARVFYLPFLLLFVLANFVKFQPWCFDNYKMFLHWHALTVVLASVAIFWVADRVGNRVGAGVGTGGGAGVSAGGGARGGAGTRGKQKEFYAVPVSVAFLVVVCCSLACTFFGFATHAEMLEQNARIWSAEEVRVAEWVRENTPSESVFLTGSAHNHPIPSLAGRQRVMGYEGWLWSHGINWTKINERKRDEIAIYRGNLSLLKDYRVDYVCVGPYERAFATENHFKINDSAFDDEVLDRTREHSQPRITSK

Foldseek 3Di:
DPPCPPLVVLQVQLLVQDDPVLNVVLVVLVVLSVCLVPDQPAPDNCVSVVSVVSNVVSSVVSSVSSVVVVLVVVVVVVVVVVPDDDDDDDDDDDDDDDDDDPPDDPDDDRDPPPVNVVVVVVVVVVVVVVVVVVVVVVVVVPPVDLDDPVLLVVLVCCLPPDDLAAEELFFADQSRSNCNPSVYHYQAYNLVVCVSVPNDPVVNVVSLVLSVVVQCQPVVCCVVSVHPYYDDDPRVVVSCVVVVHHGPVVSPPPVNVVVVVVVPDPPPDDD

Mean predicted aligned error: 13.47 Å